Protein AF-A0A5C0SJY0-F1 (afdb_monomer_lite)

Organism: NCBI:txid2598455

pLDDT: mean 96.2, std 4.75, range [45.84, 98.88]

InterPro domains:
  IPR005122 Uracil-DNA glycosylase-like [PF03167] (110-226)
  IPR005122 Uracil-DNA glycosylase-like [SM00986] (104-237)
  IPR036895 Uracil-DNA glycosylase-like domain superfamily [G3DSA:3.40.470.10] (59-243)
  IPR036895 Uracil-DNA glycosylase-like domain superfamily [SSF52141] (100-241)
  IPR051536 Uracil-DNA glycosylase family, Type-4/5 [PTHR33693] (104-218)

Foldseek 3Di:
DADEPVQWDDFAADTARQVQFPDDDPHDNALVSLCPDDCVHTNPCSNANDAPVHFEYEHDPLQVQLVVLQVVLQVVCQVCVVLQAPPQLQVVLVVQALDPGWAWKGAYLQLLEEEEAAEADRQGCSHGSYALPDPLLSSQVQQLCVVLVHHPRHHIYGYLHGGQHPVNDDPAGDDSSLVSVLSSCVSSVHPAYEYADDRSVVSCVVSVHDYHYDHRSVVVVVVVDRHDDPVNNVRCNVSVVSSVD

Structure (mmCIF, N/CA/C/O backbone):
data_AF-A0A5C0SJY0-F1
#
_entry.id   AF-A0A5C0SJY0-F1
#
loop_
_atom_site.group_PDB
_atom_site.id
_atom_site.type_symbol
_atom_site.label_atom_id
_atom_site.label_alt_id
_atom_site.label_comp_id
_atom_site.label_asym_id
_atom_site.label_entity_id
_atom_site.label_seq_id
_atom_site.pdbx_PDB_ins_code
_atom_site.Cartn_x
_atom_site.Cartn_y
_atom_site.Cartn_z
_atom_site.occupancy
_atom_site.B_iso_or_equiv
_atom_site.auth_seq_id
_atom_site.auth_comp_id
_atom_site.auth_asym_id
_atom_site.auth_atom_id
_atom_site.pdbx_PDB_model_num
ATOM 1 N N . MET A 1 1 ? -7.592 13.192 -5.392 1.00 94.88 1 MET A N 1
ATOM 2 C CA . MET A 1 1 ? -7.170 11.880 -4.845 1.00 94.88 1 MET A CA 1
ATOM 3 C C . MET A 1 1 ? -8.123 11.301 -3.798 1.00 94.88 1 MET A C 1
ATOM 5 O O . MET A 1 1 ? -7.913 10.169 -3.372 1.00 94.88 1 MET A O 1
ATOM 9 N N . LEU A 1 2 ? -9.159 12.033 -3.387 1.00 98.38 2 LEU A N 1
ATOM 10 C CA . LEU A 1 2 ? -10.050 11.657 -2.291 1.00 98.38 2 LEU A CA 1
ATOM 11 C C . LEU A 1 2 ? -11.198 10.756 -2.780 1.00 98.38 2 LEU A C 1
ATOM 13 O O . LEU A 1 2 ? -11.709 10.933 -3.886 1.00 98.38 2 LEU A O 1
ATOM 17 N N . LEU A 1 3 ? -11.609 9.814 -1.937 1.00 98.62 3 LEU A N 1
ATOM 18 C CA . LEU A 1 3 ? -12.739 8.908 -2.121 1.00 98.62 3 LEU A CA 1
ATOM 19 C C . LEU A 1 3 ? -13.662 9.052 -0.917 1.00 98.62 3 LEU A C 1
ATOM 21 O O . LEU A 1 3 ? -13.311 8.609 0.173 1.00 98.62 3 LEU A O 1
ATOM 25 N N . ARG A 1 4 ? -14.833 9.669 -1.081 1.00 98.44 4 ARG A N 1
ATOM 26 C CA . ARG A 1 4 ? -15.773 9.794 0.038 1.00 98.44 4 ARG A CA 1
ATOM 27 C C . ARG A 1 4 ? -16.468 8.459 0.254 1.00 98.44 4 ARG A C 1
ATOM 29 O O . ARG A 1 4 ? -16.964 7.869 -0.701 1.00 98.44 4 ARG A O 1
ATOM 36 N N . PHE A 1 5 ? -16.576 8.015 1.503 1.00 98.00 5 PHE A N 1
ATOM 37 C CA . PHE A 1 5 ? -17.233 6.747 1.833 1.00 98.00 5 PHE A CA 1
ATOM 38 C C . PHE A 1 5 ? -18.662 6.649 1.266 1.00 98.00 5 PHE A C 1
ATOM 40 O O . PHE A 1 5 ? -19.046 5.614 0.733 1.00 98.00 5 PHE A O 1
ATOM 47 N N . LYS A 1 6 ? -19.411 7.762 1.256 1.00 96.81 6 LYS A N 1
ATOM 48 C CA . LYS A 1 6 ? -20.760 7.849 0.662 1.00 96.81 6 LYS A CA 1
ATOM 49 C C . LYS A 1 6 ? -20.829 7.614 -0.856 1.00 96.81 6 LYS A C 1
ATOM 51 O O . LYS A 1 6 ? -21.918 7.432 -1.384 1.00 96.81 6 LYS A O 1
ATOM 56 N N . GLU A 1 7 ? -19.701 7.676 -1.567 1.00 97.38 7 GLU A N 1
ATOM 57 C CA . GLU A 1 7 ? -19.627 7.355 -3.001 1.00 97.38 7 GLU A CA 1
ATOM 58 C C . GLU A 1 7 ? -19.512 5.842 -3.247 1.00 97.38 7 GLU A C 1
ATOM 60 O O . GLU A 1 7 ? -19.653 5.390 -4.385 1.00 97.38 7 GLU A O 1
ATOM 65 N N . LEU A 1 8 ? -19.244 5.055 -2.200 1.00 97.38 8 LEU A N 1
ATOM 66 C CA . LEU A 1 8 ? -19.180 3.603 -2.282 1.00 97.38 8 LEU A CA 1
ATOM 67 C C . LEU A 1 8 ? -20.575 2.996 -2.237 1.00 97.38 8 LEU A C 1
ATOM 69 O O . LEU A 1 8 ? -21.475 3.469 -1.545 1.00 97.38 8 LEU A O 1
ATOM 73 N N . ARG A 1 9 ? -20.728 1.875 -2.936 1.00 95.50 9 ARG A N 1
ATOM 74 C CA . ARG A 1 9 ? -21.931 1.053 -2.870 1.00 95.50 9 ARG A CA 1
ATOM 75 C C . ARG A 1 9 ? -21.617 -0.224 -2.109 1.00 95.50 9 ARG A C 1
ATOM 77 O O . ARG A 1 9 ? -20.645 -0.905 -2.425 1.00 95.50 9 ARG A O 1
ATOM 84 N N . LYS A 1 10 ? -22.461 -0.571 -1.140 1.00 94.25 10 LYS A N 1
ATOM 85 C CA . LYS A 1 10 ? -22.425 -1.892 -0.510 1.00 94.25 10 LYS A CA 1
ATOM 86 C C . LYS A 1 10 ? -23.124 -2.901 -1.424 1.00 94.25 10 LYS A C 1
ATOM 88 O O . LYS A 1 10 ? -24.271 -2.682 -1.812 1.00 94.25 10 LYS A O 1
ATOM 93 N N . VAL A 1 11 ? -22.429 -3.971 -1.796 1.00 91.75 11 VAL A N 1
ATOM 94 C CA . VAL A 1 11 ? -22.962 -5.081 -2.600 1.00 91.75 11 VAL A CA 1
ATOM 95 C C . VAL A 1 11 ? -22.555 -6.378 -1.913 1.00 91.75 11 VAL A C 1
ATOM 97 O O . VAL A 1 11 ? -21.368 -6.624 -1.706 1.00 91.75 11 VAL A O 1
ATOM 100 N N . GLY A 1 12 ? -23.547 -7.165 -1.487 1.00 89.75 12 GLY A N 1
ATOM 101 C CA . GLY A 1 12 ? -23.306 -8.297 -0.594 1.00 89.75 12 GLY A CA 1
ATOM 102 C C . GLY A 1 12 ? -22.576 -7.856 0.682 1.00 89.75 12 GLY A C 1
ATOM 103 O O . GLY A 1 12 ? -22.951 -6.872 1.326 1.00 89.75 12 GLY A O 1
ATOM 104 N N . GLY A 1 13 ? -21.512 -8.577 1.028 1.00 90.06 13 GLY A N 1
ATOM 105 C CA . GLY A 1 13 ? -20.644 -8.304 2.172 1.00 90.06 13 GLY A CA 1
ATOM 106 C C . GLY A 1 13 ? -19.516 -7.296 1.925 1.00 90.06 13 GLY A C 1
ATOM 107 O O . GLY A 1 13 ? -18.694 -7.110 2.818 1.00 90.06 13 GLY A O 1
ATOM 108 N N . VAL A 1 14 ? -19.432 -6.656 0.751 1.00 94.12 14 VAL A N 1
ATOM 109 C CA . VAL A 1 14 ? -18.302 -5.776 0.395 1.00 94.12 14 VAL A CA 1
ATOM 110 C C . VAL A 1 14 ? -18.734 -4.384 -0.056 1.00 94.12 14 VAL A C 1
ATOM 112 O O . VAL A 1 14 ? -19.886 -4.145 -0.418 1.00 94.12 14 VAL A O 1
ATOM 115 N N . TYR A 1 15 ? -17.776 -3.458 -0.056 1.00 95.75 15 TYR A N 1
ATOM 116 C CA . TYR A 1 15 ? -17.914 -2.154 -0.693 1.00 95.75 15 TYR A CA 1
ATOM 117 C C . TYR A 1 15 ? -17.254 -2.168 -2.065 1.00 95.75 15 TYR A C 1
ATOM 119 O O . TYR A 1 15 ? -16.150 -2.685 -2.228 1.00 95.75 15 TYR A O 1
ATOM 127 N N . ILE A 1 16 ? -17.922 -1.553 -3.033 1.00 96.69 16 ILE A N 1
ATOM 128 C CA . ILE A 1 16 ? -17.393 -1.320 -4.370 1.00 96.69 16 ILE A CA 1
ATOM 129 C C . ILE A 1 16 ? -17.400 0.175 -4.676 1.00 96.69 16 ILE A C 1
ATOM 131 O O . ILE A 1 16 ? -18.270 0.913 -4.209 1.00 96.69 16 ILE A O 1
ATOM 135 N N . ASN A 1 17 ? -16.454 0.615 -5.501 1.00 97.69 17 ASN A N 1
ATOM 136 C CA . ASN A 1 17 ? -16.486 1.942 -6.100 1.00 97.69 17 ASN A CA 1
ATOM 137 C C . ASN A 1 17 ? -17.103 1.833 -7.502 1.00 97.69 17 ASN A C 1
ATOM 139 O O . ASN A 1 17 ? -16.443 1.295 -8.392 1.00 97.69 17 ASN A O 1
ATOM 143 N N . PRO A 1 18 ? -18.330 2.338 -7.744 1.00 96.25 18 PRO A N 1
ATOM 144 C CA . PRO A 1 18 ? -18.985 2.224 -9.048 1.00 96.25 18 PRO A CA 1
ATOM 145 C C . PRO A 1 18 ? -18.153 2.785 -10.210 1.00 96.25 18 PRO A C 1
ATOM 147 O O . PRO A 1 18 ? -18.253 2.287 -11.325 1.00 96.25 18 PRO A O 1
ATOM 150 N N . ARG A 1 19 ? -17.278 3.769 -9.953 1.00 96.75 19 ARG A N 1
ATOM 151 C CA . ARG A 1 19 ? -16.400 4.370 -10.973 1.00 96.75 19 ARG A CA 1
ATOM 152 C C . ARG A 1 19 ? -15.290 3.436 -11.461 1.00 96.75 19 ARG A C 1
ATOM 154 O O . ARG A 1 19 ? -14.658 3.737 -12.469 1.00 96.75 19 ARG A O 1
ATOM 161 N N . ASN A 1 20 ? -15.040 2.329 -10.762 1.00 97.00 20 ASN A N 1
ATOM 162 C CA . ASN A 1 20 ? -14.042 1.339 -11.165 1.00 97.00 20 ASN A CA 1
ATOM 163 C C . ASN A 1 20 ? -14.572 0.345 -12.210 1.00 97.00 20 ASN A C 1
ATOM 165 O O . ASN A 1 20 ? -13.770 -0.376 -12.804 1.00 97.00 20 ASN A O 1
ATOM 169 N N . PHE A 1 21 ? -15.890 0.306 -12.437 1.00 96.50 21 PHE A N 1
ATOM 170 C CA . PHE A 1 21 ? -16.542 -0.705 -13.262 1.00 96.50 21 PHE A CA 1
ATOM 171 C C . PHE A 1 21 ? -16.846 -0.193 -14.672 1.00 96.50 21 PHE A C 1
ATOM 173 O O . PHE A 1 21 ? -17.507 0.829 -14.841 1.00 96.50 21 PHE A O 1
ATOM 180 N N . LYS A 1 22 ? -16.413 -0.943 -15.691 1.00 94.81 22 LYS A N 1
ATOM 181 C CA . LYS A 1 22 ? -16.865 -0.782 -17.086 1.00 94.81 22 LYS A CA 1
ATOM 182 C C . LYS A 1 22 ? -18.292 -1.295 -17.270 1.00 94.81 22 LYS A C 1
ATOM 184 O O . LYS A 1 22 ? -19.070 -0.723 -18.023 1.00 94.81 22 LYS A O 1
ATOM 189 N N . VAL A 1 23 ? -18.603 -2.392 -16.584 1.00 92.12 23 VAL A N 1
ATOM 190 C CA . VAL A 1 23 ? -19.897 -3.074 -16.588 1.00 92.12 23 VAL A CA 1
ATOM 191 C C . VAL A 1 23 ? -20.249 -3.398 -15.143 1.00 92.12 23 VAL A C 1
ATOM 193 O O . VAL A 1 23 ? -19.384 -3.824 -14.377 1.00 92.12 23 VAL A O 1
ATOM 196 N N . ALA A 1 24 ? -21.505 -3.183 -14.755 1.00 85.88 24 ALA A N 1
ATOM 197 C CA . ALA A 1 24 ? -21.957 -3.514 -13.412 1.00 85.88 24 ALA A CA 1
ATOM 198 C C . ALA A 1 24 ? -21.949 -5.045 -13.207 1.00 85.88 24 ALA A C 1
ATOM 200 O O . ALA A 1 24 ? -22.512 -5.768 -14.030 1.00 85.88 24 ALA A O 1
ATOM 201 N N . PRO A 1 25 ? -21.339 -5.557 -12.126 1.00 86.25 25 PRO A N 1
ATOM 202 C CA . PRO A 1 25 ? -21.366 -6.979 -11.818 1.00 86.25 25 PRO A CA 1
ATOM 203 C C . PRO A 1 25 ? -22.780 -7.393 -11.405 1.00 86.25 25 PRO A C 1
ATOM 205 O O . PRO A 1 25 ? -23.423 -6.705 -10.612 1.00 86.25 25 PRO A O 1
ATOM 208 N N . LEU A 1 26 ? -23.259 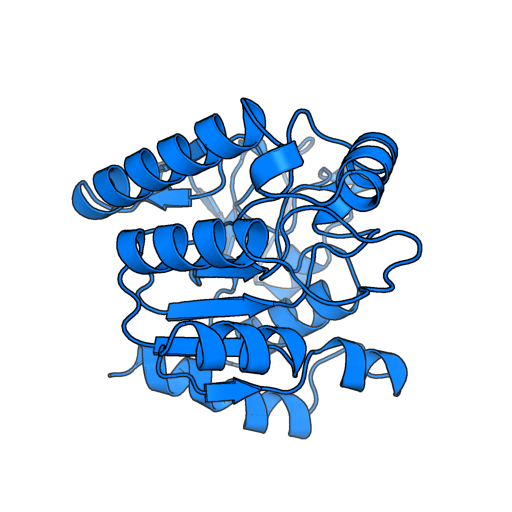-8.521 -11.941 1.00 81.38 26 LEU A N 1
ATOM 209 C CA . LEU A 1 26 ? -24.604 -9.032 -11.650 1.00 81.38 26 LEU A CA 1
ATOM 210 C C . LEU A 1 26 ? -24.738 -9.478 -10.186 1.00 81.38 26 LEU A C 1
ATOM 212 O O . LEU A 1 26 ? -25.734 -9.163 -9.543 1.00 81.38 26 LEU A O 1
ATOM 216 N N . PHE A 1 27 ? -23.723 -10.165 -9.649 1.00 85.25 27 PHE A N 1
ATOM 217 C CA . PHE A 1 27 ? -23.699 -10.642 -8.266 1.00 85.25 27 PHE A CA 1
ATOM 218 C C . PHE A 1 27 ? -22.285 -10.586 -7.676 1.00 85.25 27 PHE A C 1
ATOM 220 O O . PHE A 1 27 ? -21.340 -11.104 -8.264 1.00 85.25 27 PHE A O 1
ATOM 227 N N . ILE A 1 28 ? -22.160 -9.984 -6.490 1.00 93.25 28 ILE A N 1
ATOM 228 C CA . ILE A 1 28 ? -20.990 -10.084 -5.605 1.00 93.25 28 ILE A CA 1
ATOM 229 C C . ILE A 1 28 ? -21.537 -10.388 -4.211 1.00 93.25 28 ILE A C 1
ATOM 231 O O . ILE A 1 28 ? -22.247 -9.557 -3.641 1.00 93.25 28 ILE A O 1
ATOM 235 N N . ARG A 1 29 ? -21.260 -11.580 -3.676 1.00 93.50 29 ARG A N 1
ATOM 236 C CA . ARG A 1 29 ? -21.759 -11.996 -2.355 1.00 93.50 29 ARG A CA 1
ATOM 237 C C . ARG A 1 29 ? -20.780 -11.628 -1.256 1.00 93.50 29 ARG A C 1
ATOM 239 O O . ARG A 1 29 ? -21.185 -11.078 -0.236 1.00 93.50 29 ARG A O 1
ATOM 246 N N . ASP A 1 30 ? -19.502 -11.908 -1.471 1.00 95.38 30 ASP A N 1
ATOM 247 C CA . ASP A 1 30 ? -18.437 -11.693 -0.500 1.00 95.38 30 ASP A CA 1
ATOM 248 C C . ASP A 1 30 ? -17.149 -11.188 -1.172 1.00 95.38 30 ASP A C 1
ATOM 250 O O . ASP A 1 30 ? -17.108 -10.841 -2.357 1.00 95.38 30 ASP A O 1
ATOM 254 N N . TRP A 1 31 ? -16.074 -11.115 -0.390 1.00 95.56 31 TRP A N 1
ATOM 255 C CA . TRP A 1 31 ? -14.776 -10.675 -0.885 1.00 95.56 31 TRP A CA 1
ATOM 256 C C . TRP A 1 31 ? -14.153 -11.648 -1.890 1.00 95.56 31 TRP A C 1
ATOM 258 O O . TRP A 1 31 ? -13.361 -11.200 -2.719 1.00 95.56 31 TRP A O 1
ATOM 268 N N . ARG A 1 32 ? -14.492 -12.946 -1.855 1.00 96.06 32 ARG A N 1
ATOM 269 C CA . ARG A 1 32 ? -13.942 -13.949 -2.780 1.00 96.06 32 ARG A CA 1
ATOM 270 C C . ARG A 1 32 ? -14.451 -13.694 -4.187 1.00 96.06 32 ARG A C 1
ATOM 272 O O . ARG A 1 32 ? -13.651 -13.697 -5.122 1.00 96.06 32 ARG A O 1
ATOM 279 N N . ASP A 1 33 ? -15.744 -13.395 -4.314 1.00 96.19 33 ASP A N 1
ATOM 280 C CA . ASP A 1 33 ? -16.339 -12.966 -5.581 1.00 96.19 33 ASP A CA 1
ATOM 281 C C . ASP A 1 33 ? -15.650 -11.673 -6.075 1.00 96.19 33 ASP A C 1
ATOM 283 O O . ASP A 1 33 ? -15.215 -11.605 -7.225 1.00 96.19 33 ASP A O 1
ATOM 287 N N . LEU A 1 34 ? -15.454 -10.680 -5.191 1.00 95.38 34 LEU A N 1
ATOM 288 C CA . LEU A 1 34 ? -14.816 -9.397 -5.529 1.00 95.38 34 LEU A CA 1
ATOM 289 C C . LEU A 1 34 ? -13.386 -9.560 -6.069 1.00 95.38 34 LEU A C 1
ATOM 291 O O . LEU A 1 34 ? -13.050 -8.990 -7.104 1.00 95.38 34 LEU A O 1
ATOM 295 N N . VAL A 1 35 ? -12.520 -10.313 -5.383 1.00 94.81 35 VAL A N 1
ATOM 296 C CA . VAL A 1 35 ? -11.108 -10.464 -5.794 1.00 94.81 35 VAL A CA 1
ATOM 297 C C . VAL A 1 35 ? -10.924 -11.378 -7.009 1.00 94.81 35 VAL A C 1
ATOM 299 O O . VAL A 1 35 ? -9.843 -11.387 -7.608 1.00 94.81 35 VAL A O 1
ATOM 302 N N . SER A 1 36 ? -11.967 -12.120 -7.384 1.00 94.81 36 SER A N 1
ATOM 303 C CA . SER A 1 36 ? -11.975 -13.026 -8.536 1.00 94.81 36 SER A CA 1
ATOM 304 C C . SER A 1 36 ? -12.514 -12.379 -9.813 1.00 94.81 36 SER A C 1
ATOM 306 O O . SER A 1 36 ? -12.455 -13.004 -10.869 1.00 94.81 36 SER A O 1
ATOM 308 N N . LEU A 1 37 ? -13.010 -11.136 -9.748 1.00 95.31 37 LEU A N 1
ATOM 309 C CA . LEU A 1 37 ? -13.507 -10.427 -10.927 1.00 95.31 37 LEU A CA 1
ATOM 310 C C . LEU A 1 37 ? -12.427 -10.307 -12.011 1.00 95.31 37 LEU A C 1
ATOM 312 O O . LEU A 1 37 ? -11.294 -9.895 -11.747 1.00 95.31 37 LEU A O 1
ATOM 316 N N . ASP A 1 38 ? -12.816 -10.617 -13.246 1.00 94.38 38 ASP A N 1
ATOM 317 C CA . ASP A 1 38 ? -11.971 -10.440 -14.422 1.00 94.38 38 ASP A CA 1
ATOM 318 C C . ASP A 1 38 ? -11.801 -8.948 -14.761 1.00 94.38 38 ASP A C 1
ATOM 320 O O . ASP A 1 38 ? -12.769 -8.231 -15.028 1.00 94.38 38 ASP A O 1
ATOM 324 N N . GLU A 1 39 ? -10.556 -8.468 -14.773 1.00 94.00 39 GLU A N 1
ATOM 325 C CA . GLU A 1 39 ? -10.246 -7.062 -15.064 1.00 94.00 39 GLU A CA 1
ATOM 326 C C . GLU A 1 39 ? -10.521 -6.677 -16.524 1.00 94.00 39 GLU A C 1
ATOM 328 O O . GLU A 1 39 ? -10.785 -5.502 -16.805 1.00 94.00 39 GLU A O 1
ATOM 333 N N . GLY A 1 40 ? -10.468 -7.635 -17.458 1.00 93.94 40 GLY A N 1
ATOM 334 C CA . GLY A 1 40 ? -10.787 -7.391 -18.865 1.00 93.94 40 GLY A CA 1
ATOM 335 C C . GLY A 1 40 ? -12.232 -6.923 -19.022 1.00 93.94 40 GLY A C 1
ATOM 336 O O . GLY A 1 40 ? -12.488 -5.851 -19.588 1.00 93.94 40 GLY A O 1
ATOM 337 N N . THR A 1 41 ? -13.134 -7.692 -18.417 1.00 95.19 41 THR A N 1
ATOM 338 C CA . THR A 1 41 ? -14.585 -7.501 -18.409 1.00 95.19 41 THR A CA 1
ATOM 339 C C . THR A 1 41 ? -15.004 -6.332 -17.521 1.00 95.19 41 THR A C 1
ATOM 341 O O . THR A 1 41 ? -15.636 -5.384 -17.990 1.00 95.19 41 THR A O 1
ATOM 344 N N . TYR A 1 42 ? -14.637 -6.364 -16.238 1.00 96.06 42 TYR A N 1
ATOM 345 C CA . TYR A 1 42 ? -15.169 -5.426 -15.247 1.00 96.06 42 TYR A CA 1
ATOM 346 C C . TYR A 1 42 ? -14.348 -4.148 -15.122 1.00 96.06 42 TYR A C 1
ATOM 348 O O . TYR A 1 42 ? -14.895 -3.117 -14.746 1.00 96.06 42 TYR A O 1
ATOM 356 N N . GLY A 1 43 ? -13.069 -4.169 -15.490 1.00 95.94 43 GLY A N 1
ATOM 357 C CA . GLY A 1 43 ? -12.172 -3.019 -15.408 1.00 95.94 43 GLY A CA 1
ATOM 358 C C . GLY A 1 43 ? -10.953 -3.271 -14.525 1.00 95.94 43 GLY A C 1
ATOM 359 O O . GLY A 1 43 ? -10.981 -4.069 -13.592 1.00 95.94 43 GLY A O 1
ATOM 360 N N . VAL A 1 44 ? -9.876 -2.532 -14.806 1.00 95.88 44 VAL A N 1
ATOM 361 C CA . VAL A 1 44 ? -8.555 -2.696 -14.169 1.00 95.88 44 VAL A CA 1
ATOM 362 C C . VAL A 1 44 ? -8.612 -2.568 -12.648 1.00 95.88 44 VAL A C 1
ATOM 364 O O . VAL A 1 44 ? -7.820 -3.200 -11.964 1.00 95.88 44 VAL A O 1
ATOM 367 N N . TYR A 1 45 ? -9.547 -1.781 -12.113 1.00 97.31 45 TYR A N 1
ATOM 368 C CA . TYR A 1 45 ? -9.674 -1.491 -10.682 1.00 97.31 45 TYR A CA 1
ATOM 369 C C . TYR A 1 45 ? -10.869 -2.190 -10.020 1.00 97.31 45 TYR A C 1
ATOM 371 O O . TYR A 1 45 ? -11.218 -1.858 -8.893 1.00 97.31 45 TYR A O 1
ATOM 379 N N . ALA A 1 46 ? -11.519 -3.144 -10.695 1.00 96.31 46 ALA A N 1
ATOM 380 C CA . ALA A 1 46 ? -12.763 -3.755 -10.216 1.00 96.31 46 ALA A CA 1
ATOM 381 C C . ALA A 1 46 ? -12.615 -4.534 -8.891 1.00 96.31 46 ALA A C 1
ATOM 383 O O . ALA A 1 46 ? -13.602 -4.762 -8.199 1.00 96.31 46 ALA A O 1
ATOM 384 N N . ARG A 1 47 ? -11.387 -4.918 -8.515 1.00 96.69 47 ARG A N 1
ATOM 385 C CA . ARG A 1 47 ? -11.083 -5.747 -7.331 1.00 96.69 47 ARG A CA 1
ATOM 386 C C . ARG A 1 47 ? -10.665 -4.942 -6.087 1.00 96.69 47 ARG A C 1
ATOM 388 O O . ARG A 1 47 ? -10.120 -5.493 -5.126 1.00 96.69 47 ARG A O 1
ATOM 395 N N . THR A 1 48 ? -10.851 -3.626 -6.123 1.00 97.25 48 THR A N 1
ATOM 396 C CA . THR A 1 48 ? -10.584 -2.677 -5.030 1.00 97.25 48 THR A CA 1
ATOM 397 C C . THR A 1 48 ? -11.541 -1.492 -5.146 1.00 97.25 48 THR A C 1
ATOM 399 O O . THR A 1 48 ? -12.111 -1.240 -6.209 1.00 97.25 48 THR A O 1
ATOM 402 N N . ILE A 1 49 ? -11.714 -0.723 -4.075 1.00 98.12 49 ILE A N 1
ATOM 403 C CA . ILE A 1 49 ? -12.409 0.572 -4.139 1.00 98.12 49 ILE A CA 1
ATOM 404 C C . ILE A 1 49 ? -11.534 1.702 -4.711 1.00 98.12 49 ILE A C 1
ATOM 406 O O . ILE A 1 49 ? -12.047 2.774 -5.043 1.00 98.12 49 ILE A O 1
ATOM 410 N N . TYR A 1 50 ? -10.223 1.485 -4.837 1.00 98.56 50 TYR A N 1
ATOM 411 C CA . TYR A 1 50 ? -9.267 2.529 -5.201 1.00 98.56 50 TYR A CA 1
ATOM 412 C C . TYR A 1 50 ? -8.956 2.592 -6.693 1.00 98.56 50 TYR A C 1
ATOM 414 O O . TYR A 1 50 ? -8.982 1.597 -7.408 1.00 98.56 50 TYR A O 1
ATOM 422 N N . ASN A 1 51 ? -8.616 3.788 -7.162 1.00 98.12 51 ASN A N 1
ATOM 423 C CA . ASN A 1 51 ? -8.043 4.043 -8.483 1.00 98.12 51 ASN A CA 1
ATOM 424 C C . ASN A 1 51 ? -7.108 5.271 -8.396 1.00 98.12 51 ASN A C 1
ATOM 426 O O . ASN A 1 51 ? -7.142 5.988 -7.397 1.00 98.12 51 ASN A O 1
ATOM 430 N N . PRO A 1 52 ? -6.278 5.583 -9.408 1.00 97.50 52 PRO A N 1
ATOM 431 C CA . PRO A 1 52 ? -5.326 6.695 -9.327 1.00 97.50 52 PRO A CA 1
ATOM 432 C C . PRO A 1 52 ? -5.935 8.073 -9.036 1.00 97.50 52 PRO A C 1
ATOM 434 O O . PRO A 1 52 ? -5.231 8.948 -8.534 1.00 97.50 52 PRO A O 1
ATOM 437 N N . LYS A 1 53 ? -7.227 8.281 -9.330 1.00 97.44 53 LYS A N 1
ATOM 438 C CA . LYS A 1 53 ? -7.952 9.527 -9.029 1.00 97.44 53 LYS A CA 1
ATOM 439 C C . LYS A 1 53 ? -8.544 9.533 -7.611 1.00 97.44 53 LYS A C 1
ATOM 441 O O . LYS A 1 53 ? -8.782 10.610 -7.063 1.00 97.44 53 LYS A O 1
ATOM 446 N N . GLN A 1 54 ? -8.745 8.355 -7.021 1.00 98.19 54 GLN A N 1
ATOM 447 C CA . GLN A 1 54 ? -9.417 8.094 -5.747 1.00 98.19 54 GLN A CA 1
ATOM 448 C C . GLN A 1 54 ? -8.610 7.060 -4.946 1.00 98.19 54 GLN A C 1
ATOM 450 O O . GLN A 1 54 ? -8.882 5.864 -5.007 1.00 98.19 54 GLN A O 1
ATOM 455 N N . ARG A 1 55 ? -7.578 7.529 -4.242 1.00 98.19 55 ARG A N 1
ATOM 456 C CA . ARG A 1 55 ? -6.599 6.711 -3.505 1.00 98.19 55 ARG A CA 1
ATOM 457 C C . ARG A 1 55 ? -6.847 6.691 -2.003 1.00 98.19 55 ARG A C 1
ATOM 459 O O . ARG A 1 55 ? -6.512 5.706 -1.356 1.00 98.19 55 ARG A O 1
ATOM 466 N N . PHE A 1 56 ? -7.415 7.768 -1.466 1.00 98.75 56 PHE A N 1
ATOM 467 C CA . PHE A 1 56 ? -7.592 7.942 -0.029 1.00 98.75 56 PHE A CA 1
ATOM 468 C C . PHE A 1 56 ? -9.067 7.926 0.326 1.00 98.75 56 PHE A C 1
ATOM 470 O O . PHE A 1 56 ? -9.804 8.833 -0.064 1.00 98.75 56 PHE A O 1
ATOM 477 N N . LEU A 1 57 ? -9.491 6.877 1.029 1.00 98.75 57 LEU A N 1
ATOM 478 C CA . LEU A 1 57 ? -10.835 6.811 1.590 1.00 98.75 57 LEU A CA 1
ATOM 479 C C . LEU A 1 57 ? -10.939 7.836 2.720 1.00 98.75 57 LEU A C 1
ATOM 481 O O . LEU A 1 57 ? -10.038 7.917 3.553 1.00 98.75 57 LEU A O 1
ATOM 485 N N . ILE A 1 58 ? -12.028 8.602 2.718 1.00 98.50 58 ILE A N 1
ATOM 486 C CA . ILE A 1 58 ? -12.362 9.584 3.748 1.00 98.50 58 ILE A CA 1
ATOM 487 C C . ILE A 1 58 ? -13.780 9.327 4.263 1.00 98.50 58 ILE A C 1
ATOM 489 O O . ILE A 1 58 ? -14.725 9.189 3.472 1.00 98.50 58 ILE A O 1
ATOM 493 N N . MET A 1 59 ? -13.919 9.231 5.582 1.00 97.50 59 MET A N 1
ATOM 494 C CA . MET A 1 59 ? -15.189 9.017 6.278 1.00 97.50 59 MET A CA 1
ATOM 495 C C . MET A 1 59 ? -15.692 10.300 6.937 1.00 97.50 59 MET A C 1
ATOM 497 O O . MET A 1 59 ? -16.898 10.543 6.943 1.00 97.50 59 MET A O 1
ATOM 501 N N . ASP A 1 60 ? -14.777 11.145 7.409 1.00 97.81 60 ASP A N 1
ATOM 502 C CA . ASP A 1 60 ? -15.080 12.398 8.095 1.00 97.81 60 ASP A CA 1
ATOM 503 C C . ASP A 1 60 ? -14.158 13.559 7.655 1.00 97.81 60 ASP A C 1
ATOM 505 O O . ASP A 1 60 ? -13.366 13.453 6.712 1.00 97.81 60 ASP A O 1
ATOM 509 N N . GLU A 1 61 ? -14.295 14.713 8.311 1.00 97.81 61 GLU A N 1
ATOM 510 C CA . GLU A 1 61 ? -13.489 15.905 8.022 1.00 97.81 61 GLU A CA 1
ATOM 511 C C . GLU A 1 61 ? -12.022 15.774 8.452 1.00 97.81 61 GLU A C 1
ATOM 513 O O . GLU A 1 61 ? -11.153 16.428 7.868 1.00 97.81 61 GLU A O 1
ATOM 518 N N . LYS A 1 62 ? -11.728 14.955 9.470 1.00 97.69 62 LYS A N 1
ATOM 519 C CA . LYS A 1 62 ? -10.357 14.708 9.925 1.00 97.69 62 LYS A CA 1
ATOM 520 C C . LYS A 1 62 ? -9.608 13.917 8.857 1.00 97.69 62 LYS A C 1
ATOM 522 O O . LYS A 1 62 ? -8.515 14.324 8.464 1.00 97.69 62 LYS A O 1
ATOM 527 N N . ASP A 1 63 ? -10.232 12.872 8.324 1.00 98.31 63 ASP A N 1
ATOM 528 C CA . ASP A 1 63 ? -9.710 12.112 7.191 1.00 98.31 63 ASP A CA 1
ATOM 529 C C . ASP A 1 63 ? -9.482 13.001 5.969 1.00 98.31 63 ASP A C 1
ATOM 531 O O . ASP A 1 63 ? -8.477 12.866 5.273 1.00 98.31 63 ASP A O 1
ATOM 535 N N . GLU A 1 64 ? -10.410 13.924 5.693 1.00 98.56 64 GLU A N 1
ATOM 536 C CA . GLU A 1 64 ? -10.284 14.844 4.564 1.00 98.56 64 GLU A CA 1
ATOM 537 C C . GLU A 1 64 ? -9.062 15.765 4.697 1.00 98.56 64 GLU A C 1
ATOM 539 O O . GLU A 1 64 ? -8.400 16.031 3.691 1.00 98.56 64 GLU A O 1
ATOM 544 N N . LYS A 1 65 ? -8.733 16.225 5.911 1.00 98.50 65 LYS A N 1
ATOM 545 C CA . LYS A 1 65 ? -7.522 17.025 6.167 1.00 98.50 65 LYS A CA 1
ATOM 546 C C . LYS A 1 65 ? -6.257 16.211 5.887 1.00 98.50 65 LYS A C 1
ATOM 548 O O . LYS A 1 65 ? -5.457 16.630 5.052 1.00 98.50 65 LYS A O 1
ATOM 553 N N . ILE A 1 66 ? -6.155 15.011 6.465 1.00 98.62 66 ILE A N 1
ATOM 554 C CA . ILE A 1 66 ? -5.029 14.086 6.239 1.00 98.62 66 ILE A CA 1
ATOM 555 C C . ILE A 1 66 ? -4.877 13.793 4.737 1.00 98.62 66 ILE A C 1
ATOM 557 O O . ILE A 1 66 ? -3.801 13.940 4.162 1.00 98.62 66 ILE A O 1
ATOM 561 N N . ALA A 1 67 ? -5.972 13.449 4.053 1.00 98.62 67 ALA A N 1
ATOM 562 C CA . ALA A 1 67 ? -5.951 13.133 2.627 1.00 98.62 67 ALA A CA 1
ATOM 563 C C . ALA A 1 67 ? -5.541 14.322 1.738 1.00 98.62 67 ALA A C 1
ATOM 565 O O . ALA A 1 67 ? -4.961 14.107 0.670 1.00 98.62 67 ALA A O 1
ATOM 566 N N . LYS A 1 68 ? -5.835 15.566 2.141 1.00 98.69 68 LYS A N 1
ATOM 567 C CA . LYS A 1 68 ? -5.387 16.777 1.430 1.00 98.69 68 LYS A CA 1
ATOM 568 C C . LYS A 1 68 ? -3.891 17.020 1.603 1.00 98.69 68 LYS A C 1
ATOM 570 O O . LYS A 1 68 ? -3.237 17.362 0.621 1.00 98.69 68 LYS A O 1
ATOM 575 N N . GLU A 1 69 ? -3.351 16.802 2.798 1.00 98.69 69 GLU A N 1
ATOM 576 C CA . GLU A 1 69 ? -1.905 16.872 3.047 1.00 98.69 69 GLU A CA 1
ATOM 577 C C . GLU A 1 69 ? -1.158 15.805 2.232 1.00 98.69 69 GLU A C 1
ATOM 579 O O . GLU A 1 69 ? -0.206 16.123 1.517 1.00 98.69 69 GLU A O 1
ATOM 584 N N . LEU A 1 70 ? -1.671 14.569 2.207 1.00 98.75 70 LEU A N 1
ATOM 585 C CA . LEU A 1 70 ? -1.152 13.493 1.354 1.00 98.75 70 LEU A CA 1
ATOM 586 C C . LEU A 1 70 ? -1.238 13.820 -0.144 1.00 98.75 70 LEU A C 1
ATOM 588 O O . LEU A 1 70 ? -0.324 13.505 -0.906 1.00 98.75 70 LEU A O 1
ATOM 592 N N . GLU A 1 71 ? -2.324 14.455 -0.598 1.00 98.69 71 GLU A N 1
ATOM 593 C CA . GLU A 1 71 ? -2.418 14.945 -1.978 1.00 98.69 71 GLU A CA 1
ATOM 594 C C . GLU A 1 71 ? -1.372 16.038 -2.260 1.00 98.69 71 GLU A C 1
ATOM 596 O O . GLU A 1 71 ? -0.828 16.080 -3.364 1.00 98.69 71 GLU A O 1
ATOM 601 N N . GLY A 1 72 ? -1.053 16.885 -1.278 1.00 98.69 72 GLY A N 1
ATOM 602 C CA . GLY A 1 72 ? 0.047 17.850 -1.344 1.00 98.69 72 GLY A CA 1
ATOM 603 C C . GLY A 1 72 ? 1.397 17.170 -1.574 1.00 98.69 72 GLY A C 1
ATOM 604 O O . GLY A 1 72 ? 2.069 17.480 -2.559 1.00 98.69 72 GLY A O 1
ATOM 605 N N . LEU A 1 73 ? 1.733 16.167 -0.754 1.00 98.62 73 LEU A N 1
ATOM 606 C CA . LEU A 1 73 ? 2.952 15.362 -0.918 1.00 98.62 73 LEU A CA 1
ATOM 607 C C . LEU A 1 73 ? 3.011 14.686 -2.294 1.00 98.62 73 LEU A C 1
ATOM 609 O O . LEU A 1 73 ? 4.048 14.685 -2.956 1.00 98.62 73 LEU A O 1
ATOM 613 N N . TYR A 1 74 ? 1.886 14.157 -2.778 1.00 98.75 74 TYR A N 1
ATOM 614 C CA . TYR A 1 74 ? 1.829 13.565 -4.112 1.00 98.75 74 TYR A CA 1
ATOM 615 C C . TYR A 1 74 ? 2.056 14.595 -5.228 1.00 98.75 74 TYR A C 1
ATOM 617 O O . TYR A 1 74 ? 2.721 14.298 -6.220 1.00 98.75 74 TYR A O 1
ATOM 625 N N . ARG A 1 75 ? 1.538 15.822 -5.090 1.00 98.56 75 ARG A N 1
ATOM 626 C CA . ARG A 1 75 ? 1.801 16.907 -6.052 1.00 98.56 75 ARG A CA 1
ATOM 627 C C . ARG A 1 75 ? 3.272 17.315 -6.053 1.00 98.56 75 ARG A C 1
ATOM 629 O O . ARG A 1 75 ? 3.803 17.577 -7.129 1.00 98.56 75 ARG A O 1
ATOM 636 N N . GLU A 1 76 ? 3.924 17.341 -4.893 1.00 98.38 76 GLU A N 1
ATOM 637 C CA . GLU A 1 76 ? 5.373 17.556 -4.800 1.00 98.38 76 GLU A CA 1
ATOM 638 C C . GLU A 1 76 ? 6.149 16.449 -5.515 1.00 98.38 76 GLU A C 1
ATOM 640 O O . GLU A 1 76 ? 6.995 16.758 -6.354 1.00 98.38 76 GLU A O 1
ATOM 645 N N . LEU A 1 77 ? 5.797 15.180 -5.272 1.00 98.44 77 LEU A N 1
ATOM 646 C CA . LEU A 1 77 ? 6.380 14.032 -5.972 1.00 98.44 77 LEU A CA 1
ATOM 647 C C . LEU A 1 77 ? 6.259 14.164 -7.495 1.00 98.44 77 LEU A C 1
ATOM 649 O O . LEU A 1 77 ? 7.206 13.884 -8.220 1.00 98.44 77 LEU A O 1
ATOM 653 N N . LEU A 1 78 ? 5.101 14.591 -8.000 1.00 98.12 78 LEU A N 1
ATOM 654 C CA . LEU A 1 78 ? 4.907 14.777 -9.439 1.00 98.12 78 LEU A CA 1
ATOM 655 C C . LEU A 1 78 ? 5.666 15.984 -10.003 1.00 98.12 78 LEU A C 1
ATOM 657 O O . LEU A 1 78 ? 6.014 15.975 -11.183 1.00 98.12 78 LEU A O 1
ATOM 661 N N . LYS A 1 79 ? 5.880 17.027 -9.196 1.00 98.25 79 LYS A N 1
ATOM 662 C CA . LYS A 1 79 ? 6.585 18.245 -9.610 1.00 98.25 79 LYS A CA 1
ATOM 663 C C . LYS A 1 79 ? 8.093 18.023 -9.697 1.00 98.25 79 LYS A C 1
ATOM 665 O O . LYS A 1 79 ? 8.715 18.537 -10.621 1.00 98.25 79 LYS A O 1
ATOM 670 N N . ASP A 1 80 ? 8.656 17.271 -8.755 1.00 97.50 80 ASP A N 1
ATOM 671 C CA . ASP A 1 80 ? 10.081 16.945 -8.705 1.00 97.50 80 ASP A CA 1
ATOM 672 C C . ASP A 1 80 ? 10.293 15.445 -8.430 1.00 97.50 80 ASP A C 1
ATOM 674 O O . ASP A 1 80 ? 10.657 15.037 -7.323 1.00 97.50 80 ASP A O 1
ATOM 678 N N . PRO A 1 81 ? 10.044 14.583 -9.431 1.00 97.44 81 PRO A N 1
ATOM 679 C CA . PRO A 1 81 ? 10.116 13.144 -9.230 1.00 97.44 81 PRO A CA 1
ATOM 680 C C . PRO A 1 81 ? 11.538 12.652 -8.964 1.00 97.44 81 PRO A C 1
ATOM 682 O O . PRO A 1 81 ? 11.697 11.622 -8.319 1.00 97.44 81 PRO A O 1
ATOM 685 N N . LEU A 1 82 ? 12.574 13.360 -9.428 1.00 97.50 82 LEU A N 1
ATOM 686 C CA . LEU A 1 82 ? 13.966 12.930 -9.262 1.00 97.50 82 LEU A CA 1
ATOM 687 C C . LEU A 1 82 ? 14.516 13.202 -7.859 1.00 97.50 82 LEU A C 1
ATOM 689 O O . LEU A 1 82 ? 15.475 12.547 -7.454 1.00 97.50 82 LEU A O 1
ATOM 693 N N . ARG A 1 83 ? 13.880 14.093 -7.088 1.00 97.31 83 ARG A N 1
ATOM 694 C CA . ARG A 1 83 ? 14.138 14.213 -5.649 1.00 97.31 83 ARG A CA 1
ATOM 695 C C . ARG A 1 83 ? 13.767 12.938 -4.900 1.00 97.31 83 ARG A C 1
ATOM 697 O O . ARG A 1 83 ? 14.512 12.513 -4.027 1.00 97.31 83 ARG A O 1
ATOM 704 N N . PHE A 1 84 ? 12.635 12.327 -5.243 1.00 97.31 84 PHE A N 1
ATOM 705 C CA . PHE A 1 84 ? 12.042 11.227 -4.470 1.00 97.31 84 PHE A CA 1
ATOM 706 C C . PHE A 1 84 ? 12.146 9.854 -5.143 1.00 97.31 84 PHE A C 1
ATOM 708 O O . PHE A 1 84 ? 11.820 8.838 -4.535 1.00 97.31 84 PHE A O 1
ATOM 715 N N . CYS A 1 85 ? 12.579 9.803 -6.399 1.00 95.00 85 CYS A N 1
ATOM 716 C CA . CYS A 1 85 ? 12.830 8.578 -7.138 1.00 95.00 85 CYS A CA 1
ATOM 717 C C . CYS A 1 85 ? 14.190 8.651 -7.820 1.00 95.00 85 CYS A C 1
ATOM 719 O O . CYS A 1 85 ? 14.526 9.624 -8.492 1.00 95.00 85 CYS A O 1
ATOM 721 N N . ARG A 1 86 ? 14.938 7.548 -7.757 1.00 94.12 86 ARG A N 1
ATOM 722 C CA . ARG A 1 86 ? 16.145 7.386 -8.575 1.00 94.12 86 ARG A CA 1
ATOM 723 C C . ARG A 1 86 ? 15.792 7.506 -10.058 1.00 94.12 86 ARG A C 1
ATOM 725 O O . ARG A 1 86 ? 14.785 6.948 -10.497 1.00 94.12 86 ARG A O 1
ATOM 732 N N . GLU A 1 87 ? 16.650 8.157 -10.839 1.00 95.44 87 GLU A N 1
ATOM 733 C CA . GLU A 1 87 ? 16.398 8.427 -12.263 1.00 95.44 87 GLU A CA 1
ATOM 734 C C . GLU A 1 87 ? 16.076 7.153 -13.062 1.00 95.44 87 GLU A C 1
ATOM 736 O O . GLU A 1 87 ? 15.111 7.121 -13.827 1.00 95.44 87 GLU A O 1
ATOM 741 N N . GLU A 1 88 ? 16.831 6.073 -12.831 1.00 95.31 88 GLU A N 1
ATOM 742 C CA . GLU A 1 88 ? 16.599 4.766 -13.460 1.00 95.31 88 GLU A CA 1
ATOM 743 C C . GLU A 1 88 ? 15.192 4.223 -13.150 1.00 95.31 88 GLU A C 1
ATOM 745 O O . GLU A 1 88 ? 14.501 3.726 -14.043 1.00 95.31 88 GLU A O 1
ATOM 750 N N . TYR A 1 89 ? 14.746 4.341 -11.895 1.00 96.62 89 TYR A N 1
ATOM 751 C CA . TYR A 1 89 ? 13.447 3.830 -11.454 1.00 96.62 89 TYR A CA 1
ATOM 752 C C . TYR A 1 89 ? 12.316 4.700 -11.988 1.00 96.62 89 TYR A C 1
ATOM 754 O O . TYR A 1 89 ? 11.312 4.172 -12.451 1.00 96.62 89 TYR A O 1
ATOM 762 N N . HIS A 1 90 ? 12.483 6.023 -11.978 1.00 97.06 90 HIS A N 1
ATOM 763 C CA . HIS A 1 90 ? 11.518 6.951 -12.559 1.00 97.06 90 HIS A CA 1
ATOM 764 C C . HIS A 1 90 ? 11.335 6.688 -14.061 1.00 97.06 90 HIS A C 1
ATOM 766 O O . HIS A 1 90 ? 10.209 6.501 -14.524 1.00 97.06 90 HIS A O 1
ATOM 772 N N . ARG A 1 91 ? 12.435 6.572 -14.820 1.00 96.75 91 ARG A N 1
ATOM 773 C CA . ARG A 1 91 ? 12.391 6.274 -16.260 1.00 96.75 91 ARG A CA 1
ATOM 774 C C . ARG A 1 91 ? 11.673 4.955 -16.541 1.00 96.75 91 ARG A C 1
ATOM 776 O O . ARG A 1 91 ? 10.827 4.903 -17.429 1.00 96.75 91 ARG A O 1
ATOM 783 N N . TYR A 1 92 ? 11.978 3.903 -15.785 1.00 96.62 92 TYR A N 1
ATOM 784 C CA . TYR A 1 92 ? 11.308 2.613 -15.948 1.00 96.62 92 TYR A CA 1
ATOM 785 C C . TYR A 1 92 ? 9.835 2.658 -15.520 1.00 96.62 92 TYR A C 1
ATOM 787 O O . TYR A 1 92 ? 8.977 2.102 -16.203 1.00 96.62 92 TYR A O 1
ATOM 795 N N . GLN A 1 93 ? 9.515 3.368 -14.438 1.00 97.69 93 GLN A N 1
ATOM 796 C CA . GLN A 1 93 ? 8.147 3.568 -13.967 1.00 97.69 93 GLN A CA 1
ATOM 797 C C . GLN A 1 93 ? 7.263 4.223 -15.041 1.00 97.69 93 GLN A C 1
ATOM 799 O O . GLN A 1 93 ? 6.135 3.778 -15.255 1.00 97.69 93 GLN A O 1
ATOM 804 N N . LEU A 1 94 ? 7.780 5.221 -15.763 1.00 96.56 94 LEU A N 1
ATOM 805 C CA . LEU A 1 94 ? 7.062 5.858 -16.873 1.00 96.56 94 LEU A CA 1
ATOM 806 C C . LEU A 1 94 ? 6.801 4.911 -18.056 1.00 96.56 94 LEU A C 1
ATOM 808 O O . LEU A 1 94 ? 5.824 5.096 -18.772 1.00 96.56 94 LEU A O 1
ATOM 812 N N . GLN A 1 95 ? 7.641 3.891 -18.258 1.00 95.81 95 GLN A N 1
ATOM 813 C CA . GLN A 1 95 ? 7.448 2.896 -19.321 1.00 95.81 95 GLN A CA 1
ATOM 814 C C . GLN A 1 95 ? 6.394 1.846 -18.963 1.00 95.81 95 GLN A C 1
ATOM 816 O O . GLN A 1 95 ? 5.739 1.305 -19.850 1.00 95.81 95 GLN A O 1
ATOM 821 N N . VAL A 1 96 ? 6.261 1.510 -17.676 1.00 94.69 96 VAL A N 1
ATOM 822 C CA . VAL A 1 96 ? 5.345 0.451 -17.228 1.00 94.69 96 VAL A CA 1
ATOM 823 C C . VAL A 1 96 ? 3.982 0.973 -16.791 1.00 94.69 96 VAL A C 1
ATOM 825 O O . VAL A 1 96 ? 3.039 0.196 -16.805 1.00 94.69 96 VAL A O 1
ATOM 828 N N . GLY A 1 97 ? 3.858 2.233 -16.371 1.00 93.62 97 GLY A N 1
ATOM 829 C CA . GLY A 1 97 ? 2.603 2.786 -15.861 1.00 93.62 97 GLY A CA 1
ATOM 830 C C . GLY A 1 97 ? 1.478 2.788 -16.902 1.00 93.62 97 GLY A C 1
ATOM 831 O O . GLY A 1 97 ? 1.639 3.318 -17.994 1.00 93.62 97 GLY A O 1
ATOM 832 N N . GLU A 1 98 ? 0.308 2.257 -16.539 1.00 93.38 98 GLU A N 1
ATOM 833 C CA . GLU A 1 98 ? -0.922 2.289 -17.353 1.00 93.38 98 GLU A CA 1
ATOM 834 C C . GLU A 1 98 ? -1.866 3.431 -16.900 1.00 93.38 98 GLU A C 1
ATOM 836 O O . GLU A 1 98 ? -3.039 3.478 -17.269 1.00 93.38 98 GLU A O 1
ATOM 841 N N . PHE A 1 99 ? -1.367 4.368 -16.084 1.00 95.06 99 PHE A N 1
ATOM 842 C CA . PHE A 1 99 ? -2.094 5.539 -15.586 1.00 95.06 99 PHE A CA 1
ATOM 843 C C . PHE A 1 99 ? -1.230 6.802 -15.655 1.00 95.06 99 PHE A C 1
ATOM 845 O O . PHE A 1 99 ? -0.003 6.745 -15.632 1.00 95.06 99 PHE A O 1
ATOM 852 N N . LYS A 1 100 ? -1.878 7.972 -15.689 1.00 94.19 100 LYS A N 1
ATOM 853 C CA . LYS A 1 100 ? -1.185 9.264 -15.636 1.00 94.19 100 LYS A CA 1
ATOM 854 C C . LYS A 1 100 ? -0.751 9.573 -14.199 1.00 94.19 100 LYS A C 1
ATOM 856 O O . LYS A 1 100 ? -1.597 9.897 -13.364 1.00 94.19 100 LYS A O 1
ATOM 861 N N . GLY A 1 101 ? 0.550 9.507 -13.933 1.00 96.31 101 GLY A N 1
ATOM 862 C CA . GLY A 1 101 ? 1.152 9.863 -12.647 1.00 96.31 101 GLY A CA 1
ATOM 863 C C . GLY A 1 101 ? 2.209 8.860 -12.195 1.00 96.31 101 GLY A C 1
ATOM 864 O O . GLY A 1 101 ? 2.733 8.096 -13.002 1.00 96.31 101 GLY A O 1
ATOM 865 N N . LEU A 1 102 ? 2.499 8.865 -10.895 1.00 98.19 102 LEU A N 1
ATOM 866 C CA . LEU A 1 102 ? 3.424 7.935 -10.254 1.00 98.19 102 LEU A CA 1
ATOM 867 C C . LEU A 1 102 ? 2.699 7.116 -9.178 1.00 98.19 102 LEU A C 1
ATOM 869 O O . LEU A 1 102 ? 1.631 7.517 -8.698 1.00 98.19 102 LEU A O 1
ATOM 873 N N . PRO A 1 103 ? 3.211 5.930 -8.817 1.00 98.31 103 PRO A N 1
ATOM 874 C CA . PRO A 1 103 ? 2.707 5.226 -7.652 1.00 98.31 103 PRO A CA 1
ATOM 875 C C . PRO A 1 103 ? 2.959 6.052 -6.386 1.00 98.31 103 PRO A C 1
ATOM 877 O O . PRO A 1 103 ? 3.865 6.879 -6.336 1.00 98.31 103 PRO A O 1
ATOM 880 N N . PHE A 1 104 ? 2.125 5.857 -5.371 1.00 98.50 104 PHE A N 1
ATOM 881 C CA . PHE A 1 104 ? 2.248 6.571 -4.103 1.00 98.50 104 PHE A CA 1
ATOM 882 C C . PHE A 1 104 ? 1.757 5.669 -2.969 1.00 98.50 104 PHE A C 1
ATOM 884 O O . PHE A 1 104 ? 2.410 4.675 -2.661 1.00 98.50 104 PHE A O 1
ATOM 891 N N . ALA A 1 105 ? 0.577 5.959 -2.435 1.00 98.50 105 ALA A N 1
ATOM 892 C CA . ALA A 1 105 ? -0.127 5.149 -1.459 1.00 98.50 105 ALA A CA 1
ATOM 893 C C . ALA A 1 105 ? -1.616 5.063 -1.800 1.00 98.50 105 ALA A C 1
ATOM 895 O O . ALA A 1 105 ? -2.116 5.758 -2.701 1.00 98.50 105 ALA A O 1
ATOM 896 N N . ASN A 1 106 ? -2.314 4.189 -1.085 1.00 98.75 106 ASN A N 1
ATOM 897 C CA . ASN A 1 106 ? -3.768 4.131 -1.038 1.00 98.75 106 ASN A CA 1
ATOM 898 C C . ASN A 1 106 ? -4.222 3.531 0.291 1.00 98.75 106 ASN A C 1
ATOM 900 O O . ASN A 1 106 ? -3.480 2.786 0.925 1.00 98.75 106 ASN A O 1
ATOM 904 N N . GLY A 1 107 ? -5.459 3.814 0.676 1.00 98.31 107 GLY A N 1
ATOM 905 C CA . GLY A 1 107 ? -6.027 3.315 1.921 1.00 98.31 107 GLY A CA 1
ATOM 906 C C . GLY A 1 107 ? -6.945 4.319 2.592 1.00 98.31 107 GLY A C 1
ATOM 907 O O . GLY A 1 107 ? -7.213 5.402 2.064 1.00 98.31 107 GLY A O 1
ATOM 908 N N . TRP A 1 108 ? -7.472 3.946 3.751 1.00 98.50 108 TRP A N 1
ATOM 909 C CA . TRP A 1 108 ? -8.240 4.862 4.580 1.00 98.50 108 TRP A CA 1
ATOM 910 C C . TRP A 1 108 ? -7.298 5.851 5.263 1.00 98.50 108 TRP A C 1
ATOM 912 O O . TRP A 1 108 ? -6.376 5.444 5.963 1.00 98.50 108 TRP A O 1
ATOM 922 N N . ALA A 1 109 ? -7.516 7.151 5.034 1.00 97.75 109 ALA A N 1
ATOM 923 C CA . ALA A 1 109 ? -6.664 8.206 5.581 1.00 97.75 109 ALA A CA 1
ATOM 924 C C . ALA A 1 109 ? -6.643 8.202 7.121 1.00 97.75 109 ALA A C 1
ATOM 926 O O . ALA A 1 109 ? -5.611 8.495 7.713 1.00 97.75 109 ALA A O 1
ATOM 927 N N . GLY A 1 110 ? -7.751 7.807 7.755 1.00 95.19 110 GLY A N 1
ATOM 928 C CA . GLY A 1 110 ? -7.883 7.659 9.205 1.00 95.19 110 GLY A CA 1
ATOM 929 C C . GLY A 1 110 ? -7.652 6.249 9.740 1.00 95.19 110 GLY A C 1
ATOM 930 O O . GLY A 1 110 ? -8.010 5.994 10.885 1.00 95.19 110 GLY A O 1
ATOM 931 N N . SER A 1 111 ? -7.079 5.329 8.950 1.00 95.38 111 SER A N 1
ATOM 932 C CA . SER A 1 111 ? -6.942 3.912 9.333 1.00 95.38 111 SER A CA 1
ATOM 933 C C . SER A 1 111 ? -6.241 3.707 10.677 1.00 95.38 111 SER A C 1
ATOM 935 O O . SER A 1 111 ? -6.571 2.783 11.414 1.00 95.38 111 SER A O 1
ATOM 937 N N . GLY A 1 112 ? -5.235 4.532 10.983 1.00 95.00 112 GLY A N 1
ATOM 938 C CA . GLY A 1 112 ? -4.334 4.321 12.119 1.00 95.00 112 GLY A CA 1
ATOM 939 C C . GLY A 1 112 ? -3.394 3.120 11.947 1.00 95.00 112 GLY A C 1
ATOM 940 O O . GLY A 1 112 ? -2.392 3.045 12.649 1.00 95.00 112 GLY A O 1
ATOM 941 N N . ILE A 1 113 ? -3.657 2.227 10.990 1.00 97.88 113 ILE A N 1
ATOM 942 C CA . ILE A 1 113 ? -2.832 1.065 10.668 1.00 97.88 113 ILE A CA 1
ATOM 943 C C . ILE A 1 113 ? -2.169 1.274 9.311 1.00 97.88 113 ILE A C 1
ATOM 945 O O . ILE A 1 113 ? -2.847 1.486 8.300 1.00 97.88 113 ILE A O 1
ATOM 949 N N . VAL A 1 114 ? -0.838 1.187 9.284 1.00 98.69 114 VAL A N 1
ATOM 950 C CA . VAL A 1 114 ? -0.039 1.372 8.069 1.00 98.69 114 VAL A CA 1
ATOM 951 C C . VAL A 1 114 ? 0.748 0.109 7.736 1.00 98.69 114 VAL A C 1
ATOM 953 O O . VAL A 1 114 ? 1.510 -0.392 8.558 1.00 98.69 114 VAL A O 1
ATOM 956 N N . LEU A 1 115 ? 0.624 -0.374 6.499 1.00 98.81 115 LEU A N 1
ATOM 957 C CA . LEU A 1 115 ? 1.506 -1.397 5.932 1.00 98.81 115 LEU A CA 1
ATOM 958 C C . LEU A 1 115 ? 2.520 -0.732 5.000 1.00 98.81 115 LEU A C 1
ATOM 960 O O . LEU A 1 115 ? 2.142 -0.069 4.029 1.00 98.81 115 LEU A O 1
ATOM 964 N N . VAL A 1 116 ? 3.808 -0.952 5.259 1.00 98.88 116 VAL A N 1
ATOM 965 C CA . VAL A 1 116 ? 4.904 -0.427 4.436 1.00 98.88 116 VAL A CA 1
ATOM 966 C C . VAL A 1 116 ? 5.558 -1.577 3.679 1.00 98.88 116 VAL A C 1
ATOM 968 O O . VAL A 1 116 ? 6.162 -2.460 4.280 1.00 98.88 116 VAL A O 1
ATOM 971 N N . GLY A 1 117 ? 5.431 -1.582 2.353 1.00 98.38 117 GLY A N 1
ATOM 972 C CA . GLY A 1 117 ? 6.112 -2.517 1.460 1.00 98.38 117 GLY A CA 1
ATOM 973 C C . GLY A 1 117 ? 7.451 -2.002 0.934 1.00 98.38 117 GLY A C 1
ATOM 974 O O . GLY A 1 117 ? 7.916 -0.915 1.270 1.00 98.38 117 GLY A O 1
ATOM 975 N N . GLU A 1 118 ? 8.084 -2.797 0.076 1.00 97.25 118 GLU A N 1
ATOM 976 C CA . GLU A 1 118 ? 9.391 -2.478 -0.505 1.00 97.25 118 GLU A CA 1
ATOM 977 C C . GLU A 1 118 ? 9.304 -1.407 -1.606 1.00 97.25 118 GLU A C 1
ATOM 979 O O . GLU A 1 118 ? 9.882 -0.326 -1.490 1.00 97.25 118 GLU A O 1
ATOM 984 N N . ALA A 1 119 ? 8.606 -1.728 -2.693 1.00 97.38 119 ALA A N 1
ATOM 985 C CA . ALA A 1 119 ? 8.523 -0.921 -3.903 1.00 97.38 119 ALA A CA 1
ATOM 986 C C . ALA A 1 119 ? 7.303 -1.357 -4.740 1.00 97.38 119 ALA A C 1
ATOM 988 O O . ALA A 1 119 ? 6.754 -2.443 -4.515 1.00 97.38 119 ALA A O 1
ATOM 989 N N . PRO A 1 120 ? 6.876 -0.571 -5.743 1.00 97.81 120 PRO A N 1
ATOM 990 C CA . PRO A 1 120 ? 5.778 -0.953 -6.613 1.00 97.81 120 PRO A CA 1
ATOM 991 C C . PRO A 1 120 ? 6.175 -2.160 -7.465 1.00 97.81 120 PRO A C 1
ATOM 993 O O . PRO A 1 120 ? 7.143 -2.100 -8.217 1.00 97.81 120 PRO A O 1
ATOM 996 N N . GLY A 1 121 ? 5.409 -3.247 -7.393 1.00 95.38 121 GLY A N 1
ATOM 997 C CA . GLY A 1 121 ? 5.618 -4.395 -8.274 1.00 95.38 121 GLY A CA 1
ATOM 998 C C . GLY A 1 121 ? 5.142 -4.130 -9.709 1.00 95.38 121 GLY A C 1
ATOM 999 O O . GLY A 1 121 ? 4.206 -3.357 -9.943 1.00 95.38 121 GLY A O 1
ATOM 1000 N N . ARG A 1 122 ? 5.808 -4.756 -10.692 1.00 94.56 122 ARG A N 1
ATOM 1001 C CA . ARG A 1 122 ? 5.580 -4.512 -12.129 1.00 94.56 122 ARG A CA 1
ATOM 1002 C C . ARG A 1 122 ? 4.155 -4.735 -12.602 1.00 94.56 122 ARG A C 1
ATOM 1004 O O . ARG A 1 122 ? 3.657 -3.867 -13.313 1.00 94.56 122 ARG A O 1
ATOM 1011 N N . GLN A 1 123 ? 3.526 -5.877 -12.306 1.00 94.56 123 GLN A N 1
ATOM 1012 C CA . GLN A 1 123 ? 2.141 -6.048 -12.741 1.00 94.56 123 GLN A CA 1
ATOM 1013 C C . GLN A 1 123 ? 1.194 -5.340 -11.781 1.00 94.56 123 GLN A C 1
ATOM 1015 O O . GLN A 1 123 ? 0.125 -4.957 -12.206 1.00 94.56 123 GLN A O 1
ATOM 1020 N N . GLY A 1 124 ? 1.558 -5.075 -10.536 1.00 95.94 124 GLY A N 1
ATOM 1021 C CA . GLY A 1 124 ? 0.699 -4.404 -9.577 1.00 95.94 124 GLY A CA 1
ATOM 1022 C C . GLY A 1 124 ? 0.803 -2.891 -9.605 1.00 95.94 124 GLY A C 1
ATOM 1023 O O . GLY A 1 124 ? 0.520 -2.240 -10.611 1.00 95.94 124 GLY A O 1
ATOM 1024 N N . CYS A 1 125 ? 1.222 -2.348 -8.464 1.00 97.62 125 CYS A N 1
ATOM 1025 C CA . CYS A 1 125 ? 1.287 -0.919 -8.181 1.00 97.62 125 CYS A CA 1
ATOM 1026 C C . CYS A 1 125 ? 2.069 -0.120 -9.234 1.00 97.62 125 CYS A C 1
ATOM 1028 O O . CYS A 1 125 ? 1.670 0.992 -9.565 1.00 97.62 125 CYS A O 1
ATOM 1030 N N . GLY A 1 126 ? 3.118 -0.694 -9.833 1.00 97.38 126 GLY A N 1
ATOM 1031 C CA . GLY A 1 126 ? 3.856 -0.038 -10.912 1.00 97.38 126 GLY A CA 1
ATOM 1032 C C . GLY A 1 126 ? 2.980 0.239 -12.135 1.00 97.38 126 GLY A C 1
ATOM 1033 O O . GLY A 1 126 ? 3.034 1.325 -12.697 1.00 97.38 126 GLY A O 1
ATOM 1034 N N . LYS A 1 127 ? 2.118 -0.697 -12.529 1.00 97.00 127 LYS A N 1
ATOM 1035 C CA . LYS A 1 127 ? 1.212 -0.499 -13.666 1.00 97.00 127 LYS A CA 1
ATOM 1036 C C . LYS A 1 127 ? -0.076 0.222 -13.289 1.00 97.00 127 LYS A C 1
ATOM 1038 O O . LYS A 1 127 ? -0.540 1.055 -14.054 1.00 97.00 127 LYS A O 1
ATOM 1043 N N . THR A 1 128 ? -0.677 -0.109 -12.148 1.00 97.56 128 THR A N 1
ATOM 1044 C CA . THR A 1 128 ? -2.032 0.354 -11.798 1.00 97.56 128 THR A CA 1
ATOM 1045 C C . THR A 1 128 ? -2.034 1.597 -10.919 1.00 97.56 128 THR A C 1
ATOM 1047 O O . THR A 1 128 ? -3.044 2.294 -10.842 1.00 97.56 128 THR A O 1
ATOM 1050 N N . GLY A 1 129 ? -0.921 1.856 -10.234 1.00 97.62 129 GLY A N 1
ATOM 1051 C CA . GLY A 1 129 ? -0.784 2.876 -9.208 1.00 97.62 129 GLY A CA 1
ATOM 1052 C C . GLY A 1 129 ? -1.263 2.441 -7.825 1.00 97.62 129 GLY A C 1
ATOM 1053 O O . GLY A 1 129 ? -1.087 3.224 -6.899 1.00 97.62 129 GLY A O 1
ATOM 1054 N N . ILE A 1 130 ? -1.856 1.252 -7.657 1.00 98.25 130 ILE A N 1
ATOM 1055 C CA . ILE A 1 130 ? -2.454 0.797 -6.389 1.00 98.25 130 ILE A CA 1
ATOM 1056 C C . ILE A 1 130 ? -1.539 -0.218 -5.692 1.00 98.25 130 ILE A C 1
ATOM 1058 O O . ILE A 1 130 ? -1.178 -1.248 -6.267 1.00 98.25 130 ILE A O 1
ATOM 1062 N N . CYS A 1 131 ? -1.159 0.075 -4.450 1.00 98.31 131 CYS A N 1
ATOM 1063 C CA . CYS A 1 131 ? -0.287 -0.746 -3.616 1.00 98.31 131 CYS A CA 1
ATOM 1064 C C . CYS A 1 131 ? -0.889 -2.133 -3.371 1.00 98.31 131 CYS A C 1
ATOM 1066 O O . CYS A 1 131 ? -2.092 -2.274 -3.160 1.00 98.31 131 CYS A O 1
ATOM 1068 N N . PHE A 1 132 ? -0.029 -3.159 -3.406 1.00 96.94 132 PHE A N 1
ATOM 1069 C CA . PHE A 1 132 ? -0.401 -4.564 -3.191 1.00 96.94 132 PHE A CA 1
ATOM 1070 C C . PHE A 1 132 ? -1.650 -5.011 -3.977 1.00 96.94 132 PHE A C 1
ATOM 1072 O O . PHE A 1 132 ? -2.474 -5.787 -3.501 1.00 96.94 132 PHE A O 1
ATOM 1079 N N . TYR A 1 133 ? -1.761 -4.553 -5.223 1.00 96.00 133 TYR A N 1
ATOM 1080 C CA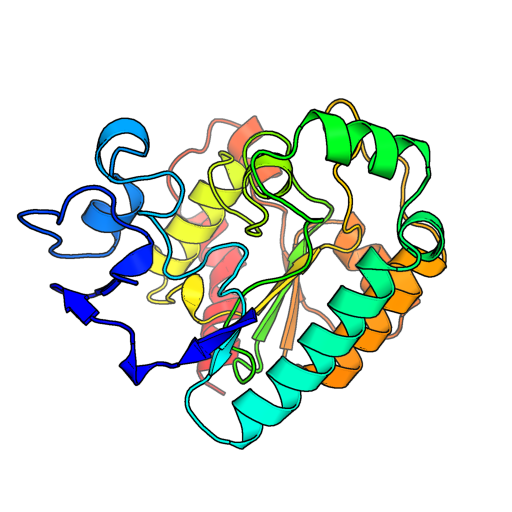 . TYR A 1 133 ? -2.823 -4.920 -6.154 1.00 96.00 133 TYR A CA 1
ATOM 1081 C C . TYR A 1 133 ? -2.276 -5.764 -7.309 1.00 96.00 133 TYR A C 1
ATOM 1083 O O . TYR A 1 133 ? -1.135 -5.555 -7.704 1.00 96.00 133 TYR A O 1
ATOM 1091 N N . ARG A 1 134 ? -3.086 -6.670 -7.875 1.00 94.25 134 ARG A N 1
ATOM 1092 C CA . ARG A 1 134 ? -2.855 -7.477 -9.099 1.00 94.25 134 ARG A CA 1
ATOM 1093 C C . ARG A 1 134 ? -1.661 -8.443 -9.113 1.00 94.25 134 ARG A C 1
ATOM 1095 O O . ARG A 1 134 ? -1.828 -9.580 -9.546 1.00 94.25 134 ARG A O 1
ATOM 1102 N N . ASP A 1 135 ? -0.479 -8.042 -8.648 1.00 94.62 135 ASP A N 1
ATOM 1103 C CA . ASP A 1 135 ? 0.660 -8.949 -8.480 1.00 94.62 135 ASP A CA 1
ATOM 1104 C C . ASP A 1 135 ? 0.303 -10.089 -7.522 1.00 94.62 135 ASP A C 1
ATOM 1106 O O . ASP A 1 135 ? -0.455 -9.902 -6.572 1.00 94.62 135 ASP A O 1
ATOM 1110 N N . ALA A 1 136 ? 0.910 -11.260 -7.718 1.00 96.31 136 ALA A N 1
ATOM 1111 C CA . ALA A 1 136 ? 0.638 -12.433 -6.889 1.00 96.31 136 ALA A CA 1
ATOM 1112 C C . ALA A 1 136 ? 0.851 -12.176 -5.386 1.00 96.31 136 ALA A C 1
ATOM 1114 O O . ALA A 1 136 ? 0.050 -12.628 -4.577 1.00 96.31 136 ALA A O 1
ATOM 1115 N N . SER A 1 137 ? 1.886 -11.417 -5.006 1.00 96.75 137 SER A N 1
ATOM 1116 C CA . SER A 1 137 ? 2.112 -11.027 -3.607 1.00 96.75 137 SER A CA 1
ATOM 1117 C C . SER A 1 137 ? 1.063 -10.042 -3.093 1.00 96.75 137 SER A C 1
ATOM 1119 O O . SER A 1 137 ? 0.680 -10.117 -1.932 1.00 96.75 137 SER A O 1
ATOM 1121 N N . GLY A 1 138 ? 0.584 -9.139 -3.954 1.00 97.00 138 GLY A N 1
ATOM 1122 C CA . GLY A 1 138 ? -0.508 -8.223 -3.636 1.00 97.00 138 GLY A CA 1
ATOM 1123 C C . GLY A 1 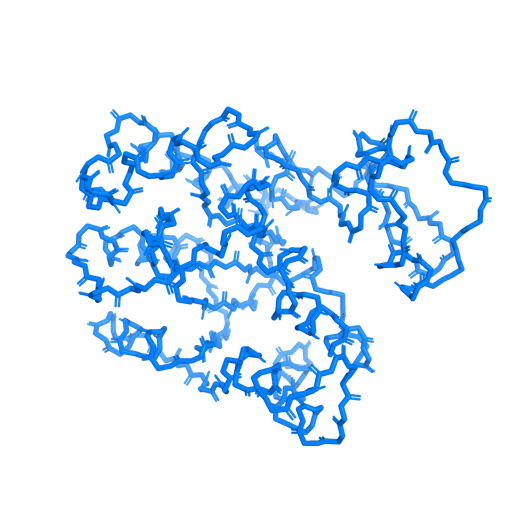138 ? -1.820 -8.962 -3.401 1.00 97.00 138 GLY A C 1
ATOM 1124 O O . GLY A 1 138 ? -2.464 -8.787 -2.372 1.00 97.00 138 GLY A O 1
ATOM 1125 N N . MET A 1 139 ? -2.172 -9.866 -4.316 1.00 97.31 139 MET A N 1
ATOM 1126 C CA . MET A 1 139 ? -3.373 -10.686 -4.187 1.00 97.31 139 MET A CA 1
ATOM 1127 C C . MET A 1 139 ? -3.303 -11.619 -2.981 1.00 97.31 139 MET A C 1
ATOM 1129 O O . MET A 1 139 ? -4.302 -11.738 -2.280 1.00 97.31 139 MET A O 1
ATOM 1133 N N . LEU A 1 140 ? -2.143 -12.223 -2.698 1.00 98.44 140 LEU A N 1
ATOM 1134 C CA . LEU A 1 140 ? -1.965 -13.034 -1.495 1.00 98.44 140 LEU A CA 1
ATOM 1135 C C . LEU A 1 140 ? -2.186 -12.195 -0.230 1.00 98.44 140 LEU A C 1
ATOM 1137 O O . LEU A 1 140 ? -3.002 -12.591 0.591 1.00 98.44 140 LEU A O 1
ATOM 1141 N N . LEU A 1 141 ? -1.570 -11.009 -0.114 1.00 98.31 141 LEU A N 1
ATOM 1142 C CA . LEU A 1 141 ? -1.795 -10.111 1.030 1.00 98.31 141 LEU A CA 1
ATOM 1143 C C . LEU A 1 141 ? -3.278 -9.788 1.221 1.00 98.31 141 LEU A C 1
ATOM 1145 O O . LEU A 1 141 ? -3.810 -9.918 2.320 1.00 98.31 141 LEU A O 1
ATOM 1149 N N . ARG A 1 142 ? -3.955 -9.375 0.143 1.00 98.06 142 ARG A N 1
ATOM 1150 C CA . ARG A 1 142 ? -5.376 -9.006 0.193 1.00 98.06 142 ARG A CA 1
ATOM 1151 C C . ARG A 1 142 ? -6.235 -10.182 0.657 1.00 98.06 142 ARG A C 1
ATOM 1153 O O . ARG A 1 142 ? -7.080 -9.998 1.525 1.00 98.06 142 ARG A O 1
ATOM 1160 N N . LYS A 1 143 ? -5.993 -11.382 0.122 1.00 98.31 143 LYS A N 1
ATOM 1161 C CA . LYS A 1 143 ? -6.689 -12.615 0.523 1.00 98.31 143 LYS A CA 1
ATOM 1162 C C . LYS A 1 143 ? -6.419 -12.986 1.980 1.00 98.31 143 LYS A C 1
ATOM 1164 O O . LYS A 1 143 ? -7.361 -13.353 2.677 1.00 98.31 143 LYS A O 1
ATOM 1169 N N . THR A 1 144 ? -5.177 -12.860 2.449 1.00 98.44 144 THR A N 1
ATOM 1170 C CA . THR A 1 144 ? -4.808 -13.084 3.855 1.00 98.44 144 THR A CA 1
ATOM 1171 C C . THR A 1 144 ? -5.592 -12.149 4.771 1.00 98.44 144 THR A C 1
ATOM 1173 O O . THR A 1 144 ? -6.280 -12.620 5.671 1.00 98.44 144 THR A O 1
ATOM 1176 N N . LEU A 1 145 ? -5.576 -10.839 4.496 1.00 97.88 145 LEU A N 1
ATOM 1177 C CA . LEU A 1 145 ? -6.298 -9.851 5.304 1.00 97.88 145 LEU A CA 1
ATOM 1178 C C . LEU A 1 145 ? -7.806 -10.123 5.318 1.00 97.88 145 LEU A C 1
ATOM 1180 O O . LEU A 1 145 ? -8.399 -10.199 6.393 1.00 97.88 145 LEU A O 1
ATOM 1184 N N . PHE A 1 146 ? -8.411 -10.381 4.155 1.00 97.44 146 PHE A N 1
ATOM 1185 C CA . PHE A 1 146 ? -9.829 -10.740 4.087 1.00 97.44 146 PHE A CA 1
ATOM 1186 C C . PHE A 1 146 ? -10.162 -12.018 4.866 1.00 97.44 146 PHE A C 1
ATOM 1188 O O . PHE A 1 146 ? -11.200 -12.078 5.523 1.00 97.44 146 PHE A O 1
ATOM 1195 N N . THR A 1 147 ? -9.291 -13.029 4.824 1.00 97.44 147 THR A N 1
ATOM 1196 C CA . THR A 1 147 ? -9.476 -14.289 5.564 1.00 97.44 147 THR A CA 1
ATOM 1197 C C . THR A 1 147 ? -9.419 -14.068 7.076 1.00 97.44 147 THR A C 1
ATOM 1199 O O . THR A 1 147 ? -10.173 -14.696 7.813 1.00 97.44 147 THR A O 1
ATOM 1202 N N . LEU A 1 148 ? -8.610 -13.111 7.537 1.00 96.69 148 LEU A N 1
ATOM 1203 C CA . LEU A 1 148 ? -8.557 -12.686 8.940 1.00 96.69 148 LEU A CA 1
ATOM 1204 C C . LEU A 1 148 ? -9.762 -11.822 9.366 1.00 96.69 148 LEU A C 1
ATOM 1206 O O . LEU A 1 148 ? -9.920 -11.523 10.554 1.00 96.69 148 LEU A O 1
ATOM 1210 N N . GLY A 1 149 ? -10.639 -11.457 8.426 1.00 94.75 149 GLY A N 1
ATOM 1211 C CA . GLY A 1 149 ? -11.798 -10.592 8.654 1.00 94.75 149 GLY A CA 1
ATOM 1212 C C . GLY A 1 149 ? -11.498 -9.098 8.501 1.00 94.75 149 GLY A C 1
ATOM 1213 O O . GLY A 1 149 ? -12.329 -8.273 8.868 1.00 94.75 149 GLY A O 1
ATOM 1214 N N . LEU A 1 150 ? -10.335 -8.740 7.954 1.00 95.56 150 LEU A N 1
ATOM 1215 C CA . LEU A 1 150 ? -9.935 -7.361 7.689 1.00 95.56 150 LEU A CA 1
ATOM 1216 C C . LEU A 1 150 ? -10.165 -7.016 6.219 1.00 95.56 150 LEU A C 1
ATOM 1218 O O . LEU A 1 150 ? -9.781 -7.764 5.321 1.00 95.56 150 LEU A O 1
ATOM 1222 N N . ASN A 1 151 ? -10.735 -5.847 5.939 1.00 95.69 151 ASN A N 1
ATOM 1223 C CA . ASN A 1 151 ? -10.785 -5.359 4.567 1.00 95.69 151 ASN A CA 1
ATOM 1224 C C . ASN A 1 151 ? -9.451 -4.657 4.229 1.00 95.69 151 ASN A C 1
ATOM 1226 O O . ASN A 1 151 ? -9.181 -3.605 4.807 1.00 95.69 151 ASN A O 1
ATOM 1230 N N . PRO A 1 152 ? -8.629 -5.166 3.287 1.00 96.38 152 PRO A N 1
ATOM 1231 C CA . PRO A 1 152 ? -7.374 -4.526 2.890 1.00 96.38 152 PRO A CA 1
ATOM 1232 C C . PRO A 1 152 ? -7.573 -3.117 2.325 1.00 96.38 152 PRO A C 1
ATOM 1234 O O . PRO A 1 152 ? -6.647 -2.315 2.361 1.00 96.38 152 PRO A O 1
ATOM 1237 N N . ASP A 1 153 ? -8.768 -2.794 1.819 1.00 96.81 153 ASP A N 1
ATOM 1238 C CA . ASP A 1 153 ? -9.089 -1.439 1.376 1.00 96.81 153 ASP A CA 1
ATOM 1239 C C . ASP A 1 153 ? -9.359 -0.472 2.544 1.00 96.81 153 ASP A C 1
ATOM 1241 O O . ASP A 1 153 ? -9.638 0.690 2.312 1.00 96.81 153 ASP A O 1
ATOM 1245 N N . PHE A 1 154 ? -9.320 -0.912 3.801 1.00 96.94 154 PHE A N 1
ATOM 1246 C CA . PHE A 1 154 ? -9.504 -0.054 4.984 1.00 96.94 154 PHE A CA 1
ATOM 1247 C C . PHE A 1 154 ? -8.199 0.102 5.776 1.00 96.94 154 PHE A C 1
ATOM 1249 O O . PHE A 1 154 ? -8.170 0.741 6.827 1.00 96.94 154 PHE A O 1
ATOM 1256 N N . VAL A 1 155 ? -7.108 -0.445 5.241 1.00 97.31 155 VAL A N 1
ATOM 1257 C CA . VAL A 1 155 ? -5.751 -0.292 5.758 1.00 97.31 155 VAL A CA 1
ATOM 1258 C C . VAL A 1 155 ? -5.024 0.752 4.920 1.00 97.31 155 VAL A C 1
ATOM 1260 O O . VAL A 1 155 ? -5.232 0.825 3.705 1.00 97.31 155 VAL A O 1
ATOM 1263 N N . TYR A 1 156 ? -4.172 1.564 5.540 1.00 98.69 156 TYR A N 1
ATOM 1264 C CA . TYR A 1 156 ? -3.287 2.452 4.795 1.00 98.69 156 TYR A CA 1
ATOM 1265 C C . TYR A 1 156 ? -2.070 1.673 4.286 1.00 98.69 156 TYR A C 1
ATOM 1267 O O . TYR A 1 156 ? -1.359 1.043 5.063 1.00 98.69 156 TYR A O 1
ATOM 1275 N N . ILE A 1 157 ? -1.826 1.667 2.974 1.00 98.81 157 ILE A N 1
ATOM 1276 C CA . ILE A 1 157 ? -0.778 0.844 2.359 1.00 98.81 157 ILE A CA 1
ATOM 1277 C C . ILE A 1 157 ? 0.122 1.702 1.476 1.00 98.81 157 ILE A C 1
ATOM 1279 O O . ILE A 1 157 ? -0.323 2.360 0.529 1.00 98.81 157 ILE A O 1
ATOM 1283 N N . THR A 1 158 ? 1.421 1.619 1.745 1.00 98.81 158 THR A N 1
ATOM 1284 C CA . THR A 1 158 ? 2.456 2.373 1.043 1.00 98.81 158 THR A CA 1
ATOM 1285 C C . THR A 1 158 ? 3.700 1.521 0.791 1.00 98.81 158 THR A C 1
ATOM 1287 O O . THR A 1 158 ? 3.741 0.338 1.125 1.00 98.81 158 THR A O 1
ATOM 1290 N N . ASN A 1 159 ? 4.716 2.100 0.157 1.00 98.69 159 ASN A N 1
ATOM 1291 C CA . ASN A 1 159 ? 6.021 1.474 -0.058 1.00 98.69 159 ASN A CA 1
ATOM 1292 C C . ASN A 1 159 ? 7.145 2.439 0.314 1.00 98.69 159 ASN A C 1
ATOM 1294 O O . ASN A 1 159 ? 6.966 3.650 0.197 1.00 98.69 159 ASN A O 1
ATOM 1298 N N . VAL A 1 160 ? 8.311 1.906 0.680 1.00 98.56 160 VAL A N 1
ATOM 1299 C CA . VAL A 1 160 ? 9.522 2.716 0.888 1.00 98.56 160 VAL A CA 1
ATOM 1300 C C . VAL A 1 160 ? 9.871 3.495 -0.374 1.00 98.56 160 VAL A C 1
ATOM 1302 O O . VAL A 1 160 ? 10.040 4.706 -0.338 1.00 98.56 160 VAL A O 1
ATOM 1305 N N . VAL A 1 161 ? 9.932 2.806 -1.511 1.00 98.00 161 VAL A N 1
ATOM 1306 C CA . VAL A 1 161 ? 10.194 3.432 -2.807 1.00 98.00 161 VAL A CA 1
ATOM 1307 C C . VAL A 1 161 ? 8.882 3.629 -3.560 1.00 98.00 161 VAL A C 1
ATOM 1309 O O . VAL A 1 161 ? 8.035 2.736 -3.566 1.00 98.00 161 VAL A O 1
ATOM 1312 N N . LYS A 1 162 ? 8.697 4.782 -4.219 1.00 97.88 162 LYS A N 1
ATOM 1313 C CA . LYS A 1 162 ? 7.468 5.088 -4.982 1.00 97.88 162 LYS A CA 1
ATOM 1314 C C . LYS A 1 162 ? 7.542 4.754 -6.469 1.00 97.88 162 LYS A C 1
ATOM 1316 O O . LYS A 1 162 ? 6.504 4.623 -7.108 1.00 97.88 162 LYS A O 1
ATOM 1321 N N . CYS A 1 163 ? 8.737 4.571 -7.027 1.00 97.25 163 CYS A N 1
ATOM 1322 C CA . CYS A 1 163 ? 8.925 4.206 -8.432 1.00 97.25 163 CYS A CA 1
ATOM 1323 C C . CYS A 1 163 ? 9.346 2.737 -8.575 1.00 97.25 163 CYS A C 1
ATOM 1325 O O . CYS A 1 163 ? 10.222 2.258 -7.860 1.00 97.25 163 CYS A O 1
ATOM 1327 N N . ASN A 1 164 ? 8.727 2.006 -9.504 1.00 96.62 164 ASN A N 1
ATOM 1328 C CA . ASN A 1 164 ? 9.044 0.600 -9.743 1.00 96.62 164 ASN A CA 1
ATOM 1329 C C . ASN A 1 164 ? 10.521 0.414 -10.154 1.00 96.62 164 ASN A C 1
ATOM 1331 O O . ASN A 1 164 ? 10.963 1.049 -11.114 1.00 96.62 164 ASN A O 1
ATOM 1335 N N . PRO A 1 165 ? 11.290 -0.466 -9.489 1.00 95.50 165 PRO A N 1
ATOM 1336 C CA . PRO A 1 165 ? 12.642 -0.791 -9.913 1.00 95.50 165 PRO A CA 1
ATOM 1337 C C . PRO A 1 165 ? 12.649 -1.709 -11.155 1.00 95.50 165 PRO A C 1
ATOM 1339 O O . PRO A 1 165 ? 11.881 -2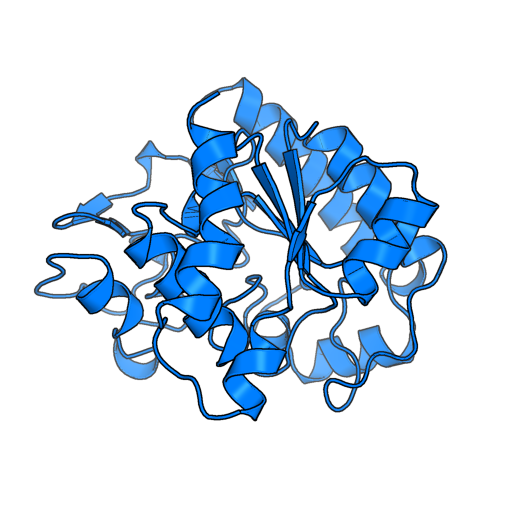.679 -11.231 1.00 95.50 165 PRO A O 1
ATOM 1342 N N . PRO A 1 166 ? 13.565 -1.498 -12.119 1.00 93.50 166 PRO A N 1
ATOM 1343 C CA . PRO A 1 166 ? 13.719 -2.381 -13.272 1.00 93.50 166 PRO A CA 1
ATOM 1344 C C . PRO A 1 166 ? 13.838 -3.853 -12.877 1.00 93.50 166 PRO A C 1
ATOM 1346 O O . PRO A 1 166 ? 14.549 -4.221 -11.938 1.00 93.50 166 PRO A O 1
ATOM 1349 N N . LYS A 1 167 ? 13.131 -4.719 -13.614 1.00 89.31 167 LYS A N 1
ATOM 1350 C CA . LYS A 1 167 ? 13.088 -6.174 -13.372 1.00 89.31 167 LYS A CA 1
ATOM 1351 C C . LYS A 1 167 ? 12.655 -6.559 -11.940 1.00 89.31 167 LYS A C 1
ATOM 1353 O O . LYS A 1 167 ? 12.967 -7.665 -11.507 1.00 89.31 167 LYS A O 1
ATOM 1358 N N . ASN A 1 168 ? 11.935 -5.685 -11.222 1.00 87.69 168 ASN A N 1
ATOM 1359 C CA . ASN A 1 168 ? 11.565 -5.858 -9.811 1.00 87.69 168 ASN A CA 1
ATOM 1360 C C . ASN A 1 168 ? 12.782 -6.117 -8.894 1.00 87.69 168 ASN A C 1
ATOM 1362 O O . ASN A 1 168 ? 12.680 -6.872 -7.928 1.00 87.69 168 ASN A O 1
ATOM 1366 N N . ARG A 1 169 ? 13.954 -5.549 -9.216 1.00 89.06 169 ARG A N 1
ATOM 1367 C CA . ARG A 1 169 ? 15.179 -5.720 -8.423 1.00 89.06 169 ARG A CA 1
ATOM 1368 C C . ARG A 1 169 ? 15.581 -4.400 -7.781 1.00 89.06 169 ARG A C 1
ATOM 1370 O O . ARG A 1 169 ? 16.292 -3.601 -8.389 1.00 89.06 169 ARG A O 1
ATOM 1377 N N . LEU A 1 170 ? 15.165 -4.197 -6.536 1.00 92.31 170 LEU A N 1
ATOM 1378 C CA . LEU A 1 170 ? 15.535 -3.011 -5.780 1.00 92.31 170 LEU A CA 1
ATOM 1379 C C . LEU A 1 170 ? 17.025 -3.038 -5.384 1.00 92.31 170 LEU A C 1
ATOM 1381 O O . LEU A 1 170 ? 17.519 -4.021 -4.834 1.00 92.31 170 LEU A O 1
ATOM 1385 N N . ARG A 1 171 ? 17.747 -1.938 -5.636 1.00 90.62 171 ARG A N 1
ATOM 1386 C CA . ARG A 1 171 ? 19.153 -1.722 -5.225 1.00 90.62 171 ARG A CA 1
ATOM 1387 C C . ARG A 1 171 ? 19.272 -0.867 -3.949 1.00 90.62 171 ARG A C 1
ATOM 1389 O O . ARG A 1 171 ? 20.180 -0.046 -3.834 1.00 90.62 171 ARG A O 1
ATOM 1396 N N . GLY A 1 172 ? 18.321 -1.010 -3.030 1.00 90.94 172 GLY A N 1
ATOM 1397 C CA . GLY A 1 172 ? 18.159 -0.163 -1.841 1.00 90.94 172 GLY A CA 1
ATOM 1398 C C . GLY A 1 172 ? 17.340 1.109 -2.085 1.00 90.94 172 GLY A C 1
ATOM 1399 O O . GLY A 1 172 ? 16.851 1.330 -3.194 1.00 90.94 172 GLY A O 1
ATOM 1400 N N . PHE A 1 173 ? 17.237 1.925 -1.034 1.00 94.88 173 PHE A N 1
ATOM 1401 C CA . PHE A 1 173 ? 16.574 3.234 -0.992 1.00 94.88 173 PHE A CA 1
ATOM 1402 C C . PHE A 1 173 ? 17.594 4.353 -0.693 1.00 94.88 173 PHE A C 1
ATOM 1404 O O . PHE A 1 173 ? 18.662 4.074 -0.147 1.00 94.88 173 PHE A O 1
ATOM 1411 N N . GLY A 1 174 ? 17.326 5.584 -1.123 1.00 95.38 174 GLY A N 1
ATOM 1412 C CA . GLY A 1 174 ? 18.120 6.793 -0.856 1.00 95.38 174 GLY A CA 1
ATOM 1413 C C . GLY A 1 174 ? 17.397 7.795 0.051 1.00 95.38 174 GLY A C 1
ATOM 1414 O O . GLY A 1 174 ? 16.269 7.545 0.468 1.00 95.38 174 GLY A O 1
ATOM 1415 N N . GLU A 1 175 ? 18.036 8.936 0.334 1.00 97.06 175 GLU A N 1
ATOM 1416 C CA . GLU A 1 175 ? 17.498 9.945 1.267 1.00 97.06 175 GLU A CA 1
ATOM 1417 C C . GLU A 1 175 ? 16.139 10.489 0.844 1.00 97.06 175 GLU A C 1
ATOM 1419 O O . GLU A 1 175 ? 15.240 10.540 1.665 1.00 97.06 175 GLU A O 1
ATOM 1424 N N . GLY A 1 176 ? 15.944 10.830 -0.431 1.00 97.44 176 GLY A N 1
ATOM 1425 C CA . GLY A 1 176 ? 14.656 11.365 -0.877 1.00 97.44 176 GLY A CA 1
ATOM 1426 C C . GLY A 1 176 ? 13.507 10.356 -0.791 1.00 97.44 176 GLY A C 1
ATOM 1427 O O . GLY A 1 176 ? 12.380 10.724 -0.477 1.00 97.44 176 GLY A O 1
ATOM 1428 N N . GLU A 1 177 ? 13.779 9.067 -1.011 1.00 97.81 177 GLU A N 1
ATOM 1429 C CA . GLU A 1 177 ? 12.775 8.004 -0.836 1.00 97.81 177 GLU A CA 1
ATOM 1430 C C . GLU A 1 177 ? 12.372 7.880 0.646 1.00 97.81 177 GLU A C 1
ATOM 1432 O O . GLU A 1 177 ? 11.190 7.723 0.953 1.00 97.81 177 GLU A O 1
ATOM 1437 N N . LEU A 1 178 ? 13.340 8.012 1.561 1.00 98.31 178 LEU A N 1
ATOM 1438 C CA . LEU A 1 178 ? 13.091 8.036 3.005 1.00 98.31 178 LEU A CA 1
ATOM 1439 C C . LEU A 1 178 ? 12.375 9.307 3.457 1.00 98.31 178 LEU A C 1
ATOM 1441 O O . LEU A 1 178 ? 11.418 9.197 4.210 1.00 98.31 178 LEU A O 1
ATOM 1445 N N . GLU A 1 179 ? 12.787 10.473 2.961 1.00 98.50 179 GLU A N 1
ATOM 1446 C CA . GLU A 1 179 ? 12.178 11.771 3.267 1.00 98.50 179 GLU A CA 1
ATOM 1447 C C . GLU A 1 179 ? 10.685 11.758 2.920 1.00 98.50 179 GLU A C 1
ATOM 1449 O O . GLU A 1 179 ? 9.846 12.185 3.710 1.00 98.50 179 GLU A O 1
ATOM 1454 N N . LEU A 1 180 ? 10.322 11.225 1.747 1.00 98.69 180 LEU A N 1
ATOM 1455 C CA . LEU A 1 180 ? 8.917 11.148 1.361 1.00 98.69 180 LEU A CA 1
ATOM 1456 C C . LEU A 1 180 ? 8.130 10.172 2.240 1.00 98.69 180 LEU A C 1
ATOM 1458 O O . LEU A 1 180 ? 6.987 10.466 2.582 1.00 98.69 180 LEU A O 1
ATOM 1462 N N . LEU A 1 181 ? 8.714 9.018 2.584 1.00 98.75 181 LEU A N 1
ATOM 1463 C CA . LEU A 1 181 ? 8.071 8.053 3.477 1.00 98.75 181 LEU A CA 1
ATOM 1464 C C . LEU A 1 181 ? 7.879 8.635 4.883 1.00 98.75 181 LEU A C 1
ATOM 1466 O O . LEU A 1 181 ? 6.807 8.473 5.452 1.00 98.75 181 LEU A O 1
ATOM 1470 N N . GLU A 1 182 ? 8.887 9.310 5.430 1.00 98.81 182 GLU A N 1
ATOM 1471 C CA . GLU A 1 182 ? 8.830 9.964 6.740 1.00 98.81 182 GLU A CA 1
ATOM 1472 C C . GLU A 1 182 ? 7.695 10.982 6.786 1.00 98.81 182 GLU A C 1
ATOM 1474 O O . GLU A 1 182 ? 6.773 10.834 7.585 1.00 98.81 182 GLU A O 1
ATOM 1479 N N . ARG A 1 183 ? 7.680 11.923 5.835 1.00 98.75 183 ARG A N 1
ATOM 1480 C CA . ARG A 1 183 ? 6.630 12.946 5.720 1.00 98.75 183 ARG A CA 1
ATOM 1481 C C . ARG A 1 183 ? 5.243 12.330 5.547 1.00 98.75 183 ARG A C 1
ATOM 1483 O O . ARG A 1 183 ? 4.260 12.832 6.083 1.00 98.75 183 ARG A O 1
ATOM 1490 N N . GLU A 1 184 ? 5.139 11.234 4.800 1.00 98.38 184 GLU A N 1
ATOM 1491 C CA . GLU A 1 184 ? 3.884 10.500 4.649 1.00 98.38 184 GLU A CA 1
ATOM 1492 C C . GLU A 1 184 ? 3.400 9.904 5.981 1.00 98.38 184 GLU A C 1
ATOM 1494 O O . GLU A 1 184 ? 2.220 10.027 6.316 1.00 98.38 184 GLU A O 1
ATOM 1499 N N . LEU A 1 185 ? 4.294 9.290 6.760 1.00 98.69 185 LEU A N 1
ATOM 1500 C CA . LEU A 1 185 ? 3.967 8.711 8.066 1.00 98.69 185 LEU A CA 1
ATOM 1501 C C . LEU A 1 185 ? 3.651 9.790 9.112 1.00 98.69 185 LEU A C 1
ATOM 1503 O O . LEU A 1 185 ? 2.731 9.604 9.908 1.00 98.69 185 LEU A O 1
ATOM 1507 N N . GLU A 1 186 ? 4.336 10.933 9.078 1.00 98.50 186 GLU A N 1
ATOM 1508 C CA . GLU A 1 186 ? 4.046 12.096 9.928 1.00 98.50 186 GLU A CA 1
ATOM 1509 C C . GLU A 1 186 ? 2.654 12.687 9.667 1.00 98.50 186 GLU A C 1
ATOM 1511 O O . GLU A 1 186 ? 1.983 13.133 10.602 1.00 98.50 186 GLU A O 1
ATOM 1516 N N . VAL A 1 187 ? 2.197 12.662 8.409 1.00 98.38 187 VAL A N 1
ATOM 1517 C CA . VAL A 1 187 ? 0.848 13.101 8.024 1.00 98.38 187 VAL A CA 1
ATOM 1518 C C . VAL A 1 187 ? -0.211 12.096 8.484 1.00 98.38 187 VAL A C 1
ATOM 1520 O O . VAL A 1 187 ? -1.234 12.492 9.045 1.00 98.38 187 VAL A O 1
ATOM 1523 N N . VAL A 1 188 ? 0.018 10.795 8.275 1.00 97.44 188 VAL A N 1
ATOM 1524 C CA . VAL A 1 188 ? -0.956 9.743 8.632 1.00 97.44 188 VAL A CA 1
ATOM 1525 C C . VAL A 1 188 ? -1.043 9.519 10.144 1.00 97.44 188 VAL A C 1
ATOM 1527 O O . VAL A 1 188 ? -2.108 9.150 10.637 1.00 97.44 188 VAL A O 1
ATOM 1530 N N . LYS A 1 189 ? 0.048 9.755 10.883 1.00 97.19 189 LYS A N 1
ATOM 1531 C CA . LYS A 1 189 ? 0.155 9.532 12.337 1.00 97.19 189 LYS A CA 1
ATOM 1532 C C . LYS A 1 189 ? -0.330 8.129 12.736 1.00 97.19 189 LYS A C 1
ATOM 1534 O O . LYS A 1 189 ? -1.342 8.003 13.434 1.00 97.19 189 LYS A O 1
ATOM 1539 N N . PRO A 1 190 ? 0.344 7.068 12.254 1.00 97.44 190 PRO A N 1
ATOM 1540 C CA . PRO A 1 190 ? -0.061 5.696 12.528 1.00 97.44 190 PRO A CA 1
ATOM 1541 C C . PRO A 1 190 ? -0.055 5.395 14.028 1.00 97.44 190 PRO A C 1
ATOM 1543 O O . PRO A 1 190 ? 0.840 5.817 14.753 1.00 97.44 190 PRO A O 1
ATOM 1546 N N . LYS A 1 191 ? -1.037 4.607 14.464 1.00 97.06 191 LYS A N 1
ATOM 1547 C CA . LYS A 1 191 ? -1.031 3.919 15.758 1.00 97.06 191 LYS A CA 1
ATOM 1548 C C . LYS A 1 191 ? -0.132 2.684 15.719 1.00 97.06 191 LYS A C 1
ATOM 1550 O O . LYS A 1 191 ? 0.545 2.394 16.692 1.00 97.06 191 LYS A O 1
ATOM 1555 N N . ALA A 1 192 ? -0.127 1.975 14.588 1.00 98.19 192 ALA A N 1
ATOM 1556 C CA . ALA A 1 192 ? 0.728 0.818 14.362 1.00 98.19 192 ALA A CA 1
ATOM 1557 C C . ALA A 1 192 ? 1.251 0.797 12.923 1.00 98.19 192 ALA A C 1
ATOM 1559 O O . ALA A 1 192 ? 0.522 1.080 11.963 1.00 98.19 192 ALA A O 1
ATOM 1560 N N . ILE A 1 193 ? 2.523 0.427 12.779 1.00 98.75 193 ILE A N 1
ATOM 1561 C CA . ILE A 1 193 ? 3.198 0.272 11.493 1.00 98.75 193 ILE A CA 1
ATOM 1562 C C . ILE A 1 193 ? 3.652 -1.177 11.352 1.00 98.75 193 ILE A C 1
ATOM 1564 O O . ILE A 1 193 ? 4.309 -1.728 12.233 1.00 98.75 193 ILE A O 1
ATOM 1568 N N . PHE A 1 194 ? 3.358 -1.780 10.205 1.00 98.75 194 PHE A N 1
ATOM 1569 C CA . PHE A 1 194 ? 3.832 -3.110 9.851 1.00 98.75 194 PHE A CA 1
ATOM 1570 C C . PHE A 1 194 ? 4.818 -3.023 8.690 1.00 98.75 194 PHE A C 1
ATOM 1572 O O . PHE A 1 194 ? 4.482 -2.607 7.575 1.00 98.75 194 PHE A O 1
ATOM 1579 N N . ALA A 1 195 ? 6.051 -3.439 8.957 1.00 98.81 195 ALA A N 1
ATOM 1580 C CA . ALA A 1 195 ? 7.119 -3.517 7.979 1.00 98.81 195 ALA A CA 1
ATOM 1581 C C . ALA A 1 195 ? 6.990 -4.817 7.174 1.00 98.81 195 ALA A C 1
ATOM 1583 O O . ALA A 1 195 ? 7.345 -5.895 7.651 1.00 98.81 195 ALA A O 1
ATOM 1584 N N . ILE A 1 196 ? 6.506 -4.725 5.936 1.00 98.50 196 ILE A N 1
ATOM 1585 C CA . ILE A 1 196 ? 6.312 -5.883 5.061 1.00 98.50 196 ILE A CA 1
ATOM 1586 C C . ILE A 1 196 ? 7.625 -6.188 4.329 1.00 98.50 196 ILE A C 1
ATOM 1588 O O . ILE A 1 196 ? 7.885 -5.732 3.212 1.00 98.50 196 ILE A O 1
ATOM 1592 N N . GLY A 1 197 ? 8.467 -7.000 4.965 1.00 97.94 197 GLY A N 1
ATOM 1593 C CA . GLY A 1 197 ? 9.774 -7.424 4.478 1.00 97.94 197 GLY A CA 1
ATOM 1594 C C . GLY A 1 197 ? 10.946 -6.553 4.937 1.00 97.94 197 GLY A C 1
ATOM 1595 O O . GLY A 1 197 ? 10.803 -5.462 5.484 1.00 97.94 197 GLY A O 1
ATOM 1596 N N . ARG A 1 198 ? 12.158 -7.056 4.669 1.00 97.75 198 ARG A N 1
ATOM 1597 C CA . ARG A 1 198 ? 13.420 -6.488 5.181 1.00 97.75 198 ARG A CA 1
ATOM 1598 C C . ARG A 1 198 ? 13.719 -5.071 4.696 1.00 97.75 198 ARG A C 1
ATOM 1600 O O . ARG A 1 198 ? 14.427 -4.334 5.373 1.00 97.75 198 ARG A O 1
ATOM 1607 N N . THR A 1 199 ? 13.249 -4.689 3.510 1.00 97.88 199 THR A N 1
ATOM 1608 C CA . THR A 1 199 ? 13.477 -3.329 3.005 1.00 97.88 199 THR A CA 1
ATOM 1609 C C . THR A 1 199 ? 12.690 -2.309 3.823 1.00 97.88 199 THR A C 1
ATOM 1611 O O . THR A 1 199 ? 13.270 -1.316 4.257 1.00 97.88 199 THR A O 1
ATOM 1614 N N . ALA A 1 200 ? 11.406 -2.579 4.076 1.00 98.50 200 ALA A N 1
ATOM 1615 C CA . ALA A 1 200 ? 10.557 -1.731 4.907 1.00 98.50 200 ALA A CA 1
ATOM 1616 C C . ALA A 1 200 ? 11.090 -1.634 6.340 1.00 98.50 200 ALA A C 1
ATOM 1618 O O . ALA A 1 200 ? 11.221 -0.536 6.867 1.00 98.50 200 ALA A O 1
ATOM 1619 N N . GLU A 1 201 ? 11.504 -2.764 6.916 1.00 98.69 201 GLU A N 1
ATOM 1620 C CA . GLU A 1 201 ? 12.131 -2.828 8.242 1.00 98.69 201 GLU A CA 1
ATOM 1621 C C . GLU A 1 201 ? 13.358 -1.910 8.337 1.00 98.69 201 GLU A C 1
ATOM 1623 O O . GLU A 1 201 ? 13.468 -1.095 9.249 1.00 98.69 201 GLU A O 1
ATOM 1628 N N . LYS A 1 202 ? 14.279 -2.000 7.369 1.00 98.56 202 LYS A N 1
ATOM 1629 C CA . LYS A 1 202 ? 15.487 -1.163 7.351 1.00 98.56 202 LYS A CA 1
ATOM 1630 C C . LYS A 1 202 ? 15.169 0.323 7.214 1.00 98.56 202 LYS A C 1
ATOM 1632 O O . LYS A 1 202 ? 15.850 1.134 7.835 1.00 98.56 202 LYS A O 1
ATOM 1637 N N . ALA A 1 203 ? 14.186 0.673 6.386 1.00 98.69 203 ALA A N 1
ATOM 1638 C CA . ALA A 1 203 ? 13.775 2.058 6.188 1.00 98.69 203 ALA A CA 1
ATOM 1639 C C . ALA A 1 203 ? 13.166 2.639 7.469 1.00 98.69 203 ALA A C 1
ATOM 1641 O O . ALA A 1 203 ? 13.634 3.664 7.953 1.00 98.69 203 ALA A O 1
ATOM 1642 N N . LEU A 1 204 ? 12.199 1.939 8.066 1.00 98.75 204 LEU A N 1
ATOM 1643 C CA . LEU A 1 204 ? 11.528 2.373 9.292 1.00 98.75 204 LEU A CA 1
ATOM 1644 C C . LEU A 1 204 ? 12.494 2.465 10.475 1.00 98.75 204 LEU A C 1
ATOM 1646 O O . LEU A 1 204 ? 12.473 3.457 11.196 1.00 98.75 204 LEU A O 1
ATOM 1650 N N . LYS A 1 205 ? 13.419 1.504 10.608 1.00 98.56 205 LYS A N 1
ATOM 1651 C CA . LYS A 1 205 ? 14.483 1.562 11.620 1.00 98.56 205 LYS A CA 1
ATOM 1652 C C . LYS A 1 205 ? 15.369 2.797 11.460 1.00 98.56 205 LYS A C 1
ATOM 1654 O O . LYS A 1 205 ? 15.787 3.379 12.454 1.00 98.56 205 LYS A O 1
ATOM 1659 N N . ARG A 1 206 ? 15.680 3.190 10.222 1.00 98.38 206 ARG A N 1
ATOM 1660 C CA . ARG A 1 206 ? 16.496 4.379 9.945 1.00 98.38 206 ARG A CA 1
ATOM 1661 C C . ARG A 1 206 ? 15.756 5.681 10.256 1.00 98.38 206 ARG A C 1
ATOM 1663 O O . ARG A 1 206 ? 16.396 6.630 10.686 1.00 98.38 206 ARG A O 1
ATOM 1670 N N . LEU A 1 207 ? 14.444 5.691 10.054 1.00 98.44 207 LEU A N 1
ATOM 1671 C CA . LEU A 1 207 ? 13.557 6.805 10.383 1.00 98.44 207 LEU A CA 1
ATOM 1672 C C . LEU A 1 207 ? 13.165 6.851 11.873 1.00 98.44 207 LEU A C 1
ATOM 1674 O O . LEU A 1 207 ? 12.490 7.776 12.299 1.00 98.44 207 LEU A O 1
ATOM 1678 N N . GLY A 1 208 ? 13.563 5.859 12.677 1.00 98.19 208 GLY A N 1
ATOM 1679 C CA . GLY A 1 208 ? 13.268 5.831 14.112 1.00 98.19 208 GLY A CA 1
ATOM 1680 C C . GLY A 1 208 ? 11.812 5.507 14.465 1.00 98.19 208 GLY A C 1
ATOM 1681 O O . GLY A 1 208 ? 11.403 5.753 15.595 1.00 98.19 208 GLY A O 1
ATOM 1682 N N . PHE A 1 209 ? 11.033 4.946 13.535 1.00 98.38 209 PHE A N 1
ATOM 1683 C CA . PHE A 1 209 ? 9.671 4.490 13.822 1.00 98.38 209 PHE A CA 1
ATOM 1684 C C . PHE A 1 209 ? 9.673 3.126 14.518 1.00 98.38 209 PHE A C 1
ATOM 1686 O O . PHE A 1 209 ? 10.459 2.241 14.170 1.00 98.38 209 PHE A O 1
ATOM 1693 N N . GLU A 1 210 ? 8.737 2.927 15.445 1.00 98.19 210 GLU A N 1
ATOM 1694 C CA . GLU A 1 210 ? 8.395 1.601 15.962 1.00 98.19 210 GLU A CA 1
ATOM 1695 C C . GLU A 1 210 ? 7.529 0.844 14.948 1.00 98.19 210 GLU A C 1
ATOM 1697 O O . GLU A 1 210 ? 6.670 1.424 14.278 1.00 98.19 210 GLU A O 1
ATOM 1702 N N . PHE A 1 211 ? 7.776 -0.457 14.795 1.00 98.62 211 PHE A N 1
ATOM 1703 C CA . PHE A 1 211 ? 7.058 -1.289 13.833 1.00 98.62 211 PHE A CA 1
ATOM 1704 C C . PHE A 1 211 ? 7.080 -2.770 14.218 1.00 98.62 211 PHE A C 1
ATOM 1706 O O . PHE A 1 211 ? 8.008 -3.244 14.874 1.00 98.62 211 PHE A O 1
ATOM 1713 N N . THR A 1 212 ? 6.117 -3.523 13.686 1.00 98.56 212 THR A N 1
ATOM 1714 C CA . THR A 1 212 ? 6.127 -4.992 13.687 1.00 98.56 212 THR A CA 1
ATOM 1715 C C . THR A 1 212 ? 6.606 -5.504 12.331 1.00 98.56 212 THR A C 1
ATOM 1717 O O . THR A 1 212 ? 6.110 -5.089 11.281 1.00 98.56 212 THR A O 1
ATOM 1720 N N . HIS A 1 213 ? 7.597 -6.396 12.323 1.00 98.56 213 HIS A N 1
ATOM 1721 C CA . HIS A 1 213 ? 8.090 -7.016 11.091 1.00 98.56 213 HIS A CA 1
ATOM 1722 C C . HIS A 1 213 ? 7.184 -8.165 10.648 1.00 98.56 213 HIS A C 1
ATOM 1724 O O . HIS A 1 213 ? 6.886 -9.048 11.444 1.00 98.56 213 HIS A O 1
ATOM 1730 N N . LEU A 1 214 ? 6.846 -8.203 9.357 1.00 98.50 214 LEU A N 1
ATOM 1731 C CA . LEU A 1 214 ? 6.170 -9.330 8.715 1.00 98.50 214 LEU A CA 1
ATOM 1732 C C . LEU A 1 214 ? 6.925 -9.752 7.454 1.00 98.50 214 LEU A C 1
ATOM 1734 O O . LEU A 1 214 ? 7.394 -8.921 6.668 1.00 98.50 214 LEU A O 1
ATOM 1738 N N . ARG A 1 215 ? 7.002 -11.056 7.191 1.00 98.12 215 ARG A N 1
ATOM 1739 C CA . ARG A 1 215 ? 7.560 -11.601 5.954 1.00 98.12 215 ARG A CA 1
ATOM 1740 C C . ARG A 1 215 ? 6.754 -11.107 4.767 1.00 98.12 215 ARG A C 1
ATOM 1742 O O . ARG A 1 215 ? 5.536 -11.250 4.690 1.00 98.12 215 ARG A O 1
ATOM 1749 N N . HIS A 1 216 ? 7.461 -10.579 3.772 1.00 98.00 216 HIS A N 1
ATOM 1750 C CA . HIS A 1 216 ? 6.825 -10.108 2.549 1.00 98.00 216 HIS A CA 1
ATOM 1751 C C . HIS A 1 216 ? 6.090 -11.265 1.834 1.00 98.00 216 HIS A C 1
ATOM 1753 O O . HIS A 1 216 ? 6.711 -12.312 1.621 1.00 98.00 216 HIS A O 1
ATOM 1759 N N . PRO A 1 217 ? 4.843 -11.091 1.343 1.00 98.00 217 PRO A N 1
ATOM 1760 C CA . PRO A 1 217 ? 4.053 -12.166 0.723 1.00 98.00 217 PRO A CA 1
ATOM 1761 C C . PRO A 1 217 ? 4.754 -12.852 -0.464 1.00 98.00 217 PRO A C 1
ATOM 1763 O O . PRO A 1 217 ? 4.555 -14.031 -0.739 1.00 98.00 217 PRO A O 1
ATOM 1766 N N . ALA A 1 218 ? 5.644 -12.133 -1.156 1.00 96.50 218 ALA A N 1
ATOM 1767 C CA . ALA A 1 218 ? 6.493 -12.696 -2.213 1.00 96.50 218 ALA A CA 1
ATOM 1768 C C . ALA A 1 218 ? 7.415 -13.842 -1.741 1.00 96.50 218 ALA A C 1
ATOM 1770 O O . ALA A 1 218 ? 7.851 -14.648 -2.562 1.00 96.50 218 ALA A O 1
ATOM 1771 N N . TRP A 1 219 ? 7.741 -13.926 -0.447 1.00 97.12 219 TRP A N 1
ATOM 1772 C CA . TRP A 1 219 ? 8.458 -15.068 0.121 1.00 97.12 219 TRP A CA 1
ATOM 1773 C C . TRP A 1 219 ? 7.632 -16.353 -0.011 1.00 97.12 219 TRP A C 1
ATOM 1775 O O . TRP A 1 219 ? 8.133 -17.326 -0.570 1.00 97.12 219 TRP A O 1
ATOM 1785 N N . TYR A 1 220 ? 6.354 -16.314 0.371 1.00 98.00 220 TYR A N 1
ATOM 1786 C CA . TYR A 1 220 ? 5.432 -17.445 0.241 1.00 98.00 220 TYR A CA 1
ATOM 1787 C C . TYR A 1 220 ? 5.100 -17.757 -1.221 1.00 98.00 220 TYR A C 1
ATOM 1789 O O . TYR A 1 220 ? 5.136 -18.915 -1.632 1.00 98.00 220 TYR A O 1
ATOM 1797 N N . VAL A 1 221 ? 4.863 -16.729 -2.047 1.00 97.50 221 VAL A N 1
ATOM 1798 C CA . VAL A 1 221 ? 4.565 -16.911 -3.482 1.00 97.50 221 VAL A CA 1
ATOM 1799 C C . VAL A 1 221 ? 5.699 -17.630 -4.213 1.00 97.50 221 VAL A C 1
ATOM 1801 O O . VAL A 1 221 ? 5.442 -18.502 -5.042 1.00 97.50 221 VAL A O 1
ATOM 1804 N N . ARG A 1 222 ? 6.964 -17.312 -3.900 1.00 96.62 222 ARG A N 1
ATOM 1805 C CA . ARG A 1 222 ? 8.130 -18.012 -4.475 1.00 96.62 222 ARG A CA 1
ATOM 1806 C C . ARG A 1 222 ? 8.218 -19.482 -4.058 1.00 96.62 222 ARG A C 1
ATOM 1808 O O . ARG A 1 222 ? 8.898 -20.246 -4.730 1.00 96.62 222 ARG A O 1
ATOM 1815 N N . ARG A 1 223 ? 7.527 -19.869 -2.985 1.00 97.06 223 ARG A N 1
ATOM 1816 C CA . ARG A 1 223 ? 7.413 -21.247 -2.484 1.00 97.06 223 ARG A CA 1
ATOM 1817 C C . ARG A 1 223 ? 6.112 -21.923 -2.937 1.00 97.06 223 ARG A C 1
ATOM 1819 O O . ARG A 1 223 ? 5.763 -22.976 -2.425 1.00 97.06 223 ARG A O 1
ATOM 1826 N N . GLY A 1 224 ? 5.405 -21.327 -3.900 1.00 96.75 224 GLY A N 1
ATOM 1827 C CA . GLY A 1 224 ? 4.208 -21.900 -4.517 1.00 96.75 224 GLY A CA 1
ATOM 1828 C C . GLY A 1 224 ? 2.886 -21.494 -3.867 1.00 96.75 224 GLY A C 1
ATOM 1829 O O . GLY A 1 224 ? 1.837 -21.847 -4.400 1.00 96.75 224 GLY A O 1
ATOM 1830 N N . LEU A 1 225 ? 2.896 -20.717 -2.779 1.00 97.38 225 LEU A N 1
ATOM 1831 C CA . LEU A 1 225 ? 1.662 -20.325 -2.099 1.00 97.38 225 LEU A CA 1
ATOM 1832 C C . LEU A 1 225 ? 0.866 -19.298 -2.925 1.00 97.38 225 LEU A C 1
ATOM 1834 O O . LEU A 1 225 ? 1.395 -18.258 -3.328 1.00 97.38 225 LEU A O 1
ATOM 1838 N N . ARG A 1 226 ? -0.415 -19.586 -3.182 1.00 94.00 226 ARG A N 1
ATOM 1839 C CA . ARG A 1 226 ? -1.343 -18.714 -3.938 1.00 94.00 226 ARG A CA 1
ATOM 1840 C C . ARG A 1 226 ? -2.588 -18.311 -3.151 1.00 94.00 226 ARG A C 1
ATOM 1842 O O . ARG A 1 226 ? -3.151 -17.251 -3.424 1.00 94.00 226 ARG A O 1
ATOM 1849 N N . GLU A 1 227 ? -2.967 -19.132 -2.182 1.00 97.38 227 GLU A N 1
ATOM 1850 C CA . GLU A 1 227 ? -4.026 -18.886 -1.207 1.00 97.38 227 GLU A CA 1
ATOM 1851 C C . GLU A 1 227 ? -3.409 -18.852 0.195 1.00 97.38 227 GLU A C 1
ATOM 1853 O O . GLU A 1 227 ? -2.394 -19.519 0.409 1.00 97.38 227 GLU A O 1
ATOM 1858 N N . PRO A 1 228 ? -3.971 -18.088 1.144 1.00 97.50 228 PRO A N 1
ATOM 1859 C CA . PRO A 1 228 ? -3.470 -18.069 2.512 1.00 97.50 228 PRO A CA 1
ATOM 1860 C C . PRO A 1 228 ? -3.553 -19.461 3.158 1.00 97.50 228 PRO A C 1
ATOM 1862 O O . PRO A 1 228 ? -4.590 -20.118 3.093 1.00 97.50 228 PRO A O 1
ATOM 1865 N N . ASN A 1 229 ? -2.459 -19.892 3.787 1.00 97.75 229 ASN A N 1
ATOM 1866 C CA . ASN A 1 229 ? -2.387 -21.067 4.656 1.00 97.75 229 ASN A CA 1
ATOM 1867 C C . ASN A 1 229 ? -2.242 -20.636 6.126 1.00 97.75 229 ASN A C 1
ATOM 1869 O O . ASN A 1 229 ? -2.136 -19.447 6.417 1.00 97.75 229 ASN A O 1
ATOM 1873 N N . GLU A 1 230 ? -2.199 -21.599 7.045 1.00 97.88 230 GLU A N 1
ATOM 1874 C CA . GLU A 1 230 ? -2.061 -21.339 8.485 1.00 97.88 230 GLU A CA 1
ATOM 1875 C C . GLU A 1 230 ? -0.837 -20.469 8.816 1.00 97.88 230 GLU A C 1
ATOM 1877 O O . GLU A 1 230 ? -0.983 -19.482 9.524 1.00 97.88 230 GLU A O 1
ATOM 1882 N N . GLU A 1 231 ? 0.327 -20.742 8.211 1.00 97.62 231 GLU A N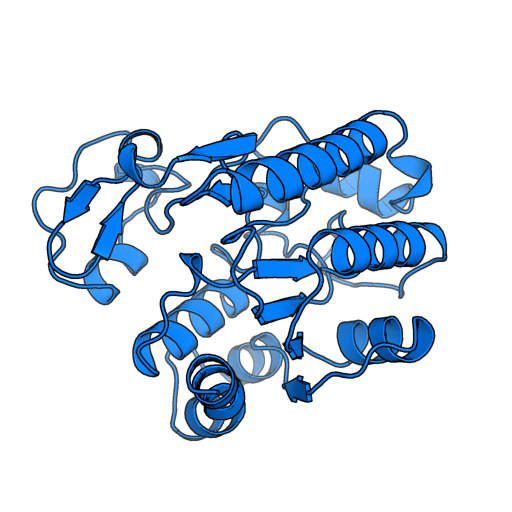 1
ATOM 1883 C CA . GLU A 1 231 ? 1.573 -20.005 8.487 1.00 97.62 231 GLU A CA 1
ATOM 1884 C C . GLU A 1 231 ? 1.453 -18.494 8.220 1.00 97.62 231 GLU A C 1
ATOM 1886 O O . GLU A 1 231 ? 1.847 -17.679 9.052 1.00 97.62 231 GLU A O 1
ATOM 1891 N N . ILE A 1 232 ? 0.929 -18.088 7.056 1.00 98.06 232 ILE A N 1
ATOM 1892 C CA . ILE A 1 232 ? 0.775 -16.654 6.758 1.00 98.06 232 ILE A CA 1
ATOM 1893 C C . ILE A 1 232 ? -0.386 -16.031 7.543 1.00 98.06 232 ILE A C 1
ATOM 1895 O O . ILE A 1 232 ? -0.352 -14.836 7.820 1.00 98.06 232 ILE A O 1
ATOM 1899 N N . LEU A 1 233 ? -1.417 -16.809 7.885 1.00 98.25 233 LEU A N 1
ATOM 1900 C CA . LEU A 1 233 ? -2.549 -16.317 8.673 1.00 98.25 233 LEU A CA 1
ATOM 1901 C C . LEU A 1 233 ? -2.143 -16.026 10.118 1.00 98.25 233 LEU A C 1
ATOM 1903 O O . LEU A 1 233 ? -2.521 -14.978 10.630 1.00 98.25 233 LEU A O 1
ATOM 1907 N N . GLU A 1 234 ? -1.358 -16.907 10.735 1.00 97.62 234 GLU A N 1
ATOM 1908 C CA . GLU A 1 234 ? -0.802 -16.713 12.076 1.00 97.62 234 GLU A CA 1
ATOM 1909 C C . GLU A 1 234 ? 0.116 -15.487 12.114 1.00 97.62 234 GLU A C 1
ATOM 1911 O O . GLU A 1 234 ? -0.049 -14.606 12.946 1.00 97.62 234 GLU A O 1
ATOM 1916 N N . GLU A 1 235 ? 1.028 -15.351 11.151 1.00 96.81 235 GLU A N 1
ATOM 1917 C CA . GLU A 1 235 ? 1.947 -14.209 11.130 1.00 96.81 235 GLU A CA 1
ATOM 1918 C C . GLU A 1 235 ? 1.213 -12.865 10.950 1.00 96.81 235 GLU A C 1
ATOM 1920 O O . GLU A 1 235 ? 1.513 -11.877 11.626 1.00 96.81 235 GLU A O 1
ATOM 1925 N N . TYR A 1 236 ? 0.210 -12.821 10.069 1.00 97.75 236 TYR A N 1
ATOM 1926 C CA . TYR A 1 236 ? -0.543 -11.598 9.778 1.00 97.75 236 TYR A CA 1
ATOM 1927 C C . TYR A 1 236 ? -1.704 -11.339 10.757 1.00 97.75 236 TYR A C 1
ATOM 1929 O O . TYR A 1 236 ? -2.331 -10.279 10.656 1.00 97.75 236 TYR A O 1
ATOM 1937 N N . SER A 1 237 ? -1.997 -12.237 11.711 1.00 96.69 237 SER A N 1
ATOM 1938 C CA . SER A 1 237 ? -3.043 -12.011 12.726 1.00 96.69 237 SER A CA 1
ATOM 1939 C C . SER A 1 237 ? -2.723 -10.826 13.633 1.00 96.69 237 SER A C 1
ATOM 1941 O O . SER A 1 237 ? -3.638 -10.124 14.055 1.00 96.69 237 SER A O 1
ATOM 1943 N N . THR A 1 238 ? -1.438 -10.527 13.823 1.00 95.62 238 THR A N 1
ATOM 1944 C CA . THR A 1 238 ? -0.944 -9.349 14.556 1.00 95.62 238 THR A CA 1
ATOM 1945 C C . THR A 1 238 ? -1.522 -8.028 14.033 1.00 95.62 238 THR A C 1
ATOM 1947 O O . THR A 1 238 ? -1.768 -7.100 14.799 1.00 95.62 238 THR A O 1
ATOM 1950 N N . ILE A 1 239 ? -1.830 -7.935 12.731 1.00 96.06 239 ILE A N 1
ATOM 1951 C CA . ILE A 1 239 ? -2.506 -6.759 12.157 1.00 96.06 239 ILE A CA 1
ATOM 1952 C C . ILE A 1 239 ? -3.924 -6.631 12.714 1.00 96.06 239 ILE A C 1
ATOM 1954 O O . ILE A 1 239 ? -4.380 -5.528 12.997 1.00 96.06 239 ILE A O 1
ATOM 1958 N N . LYS A 1 240 ? -4.636 -7.751 12.860 1.00 91.88 240 LYS A N 1
ATOM 1959 C CA . LYS A 1 240 ? -6.007 -7.775 13.382 1.00 91.88 240 LYS A CA 1
ATOM 1960 C C . LYS A 1 240 ? -6.053 -7.360 14.846 1.00 91.88 240 LYS A C 1
ATOM 1962 O O . LYS A 1 240 ? -6.971 -6.643 15.224 1.00 91.88 240 LYS A O 1
ATOM 1967 N N . GLU A 1 241 ? -5.076 -7.789 15.633 1.00 89.94 241 GLU A N 1
ATOM 1968 C CA . GLU A 1 241 ? -4.936 -7.399 17.040 1.00 89.94 241 GLU A CA 1
ATOM 1969 C C . GLU A 1 241 ? -4.812 -5.874 17.170 1.00 89.94 241 GLU A C 1
ATOM 1971 O O . GLU A 1 241 ? -5.561 -5.271 17.929 1.00 89.94 241 GLU A O 1
ATOM 1976 N N . ALA A 1 242 ? -4.021 -5.231 16.304 1.00 89.06 242 ALA A N 1
ATOM 1977 C CA . ALA A 1 242 ? -3.875 -3.772 16.282 1.00 89.06 242 ALA A CA 1
ATOM 1978 C C . ALA A 1 242 ? -5.146 -2.995 15.861 1.00 89.06 242 ALA A C 1
ATOM 1980 O O . ALA A 1 242 ? -5.232 -1.792 16.093 1.00 89.06 242 ALA A O 1
ATOM 1981 N N . PHE A 1 243 ? -6.137 -3.646 15.235 1.00 79.06 243 PHE A N 1
ATOM 1982 C CA . PHE A 1 243 ? -7.459 -3.048 14.979 1.00 79.06 243 PHE A CA 1
ATOM 1983 C C . PHE A 1 243 ? -8.407 -3.139 16.188 1.00 79.06 243 PHE A C 1
ATOM 1985 O O . PHE A 1 243 ? -9.437 -2.462 16.189 1.00 79.06 243 PHE A O 1
ATOM 1992 N N . GLY A 1 244 ? -8.114 -4.018 17.153 1.00 64.38 244 GLY A N 1
ATOM 1993 C CA . GLY A 1 244 ? -8.953 -4.312 18.319 1.00 64.38 244 GLY A CA 1
ATOM 1994 C C . GLY A 1 244 ? -8.560 -3.584 19.609 1.00 64.38 244 GLY A C 1
ATOM 1995 O O . GLY A 1 244 ? -9.298 -3.704 20.586 1.00 64.38 244 GLY A O 1
ATOM 1996 N N . GLU A 1 245 ? -7.444 -2.847 19.603 1.00 45.84 245 GLU A N 1
ATOM 1997 C CA . GLU A 1 245 ? -6.986 -1.932 20.667 1.00 45.84 245 GLU A CA 1
ATOM 1998 C C . GLU A 1 245 ? -7.400 -0.471 20.394 1.00 45.84 245 GLU A C 1
ATOM 2000 O O . GLU A 1 245 ? -7.831 0.209 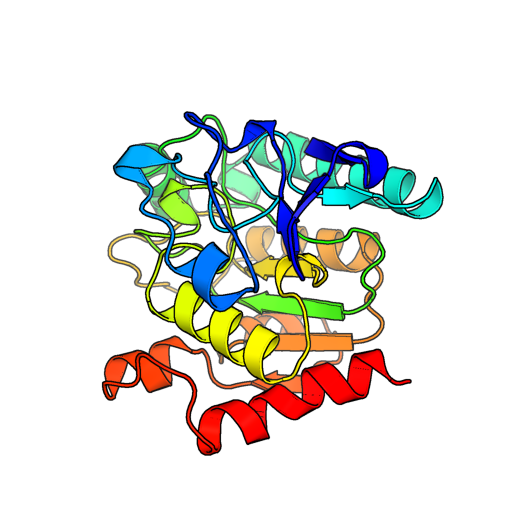21.354 1.00 45.84 245 GLU A O 1
#

Sequence (245 aa):
MLLRFKELRKVGGVYINPRNFKVAPLFIRDWRDLVSLDEGTYGVYARTIYNPKQRFLIMDEKDEKIAKELEGLYRELLKDPLRFCREEYHRYQLQVGEFKGLPFANGWAGSGIVLVGEAPGRQGCGKTGICFYRDASGMLLRKTLFTLGLNPDFVYITNVVKCNPPKNRLRGFGEGELELLERELEVVKPKAIFAIGRTAEKALKRLGFEFTHLRHPAWYVRRGLREPNEEILEEYSTIKEAFGE

Secondary structure (DSSP, 8-state):
-EEEGGG-EEETTEEE-GGG-SS--S---SHHHHHT--HHHH-TTTTSS-BTTB-EEESSHHHHHHHHHHHHHHHHHHH-HHHHS-HHHHHHHHHH-SSSS----BEETT--EEEEESS--TTTHHHHS-TT-SSHHHHHHHHHHHHTT--GGGSEEEES-SSPPGGG------HHHHHHHHHHHHHH--SEEEEESHHHHHHHHHHT---EEE--HHHHHTTT--S--HHHHHHHHHHHHHHH-

Radius of gyration: 16.64 Å; chains: 1; bounding box: 44×40×40 Å